Protein AF-A0A9P9J880-F1 (afdb_monomer_lite)

Organism: NCBI:txid1079267

Radius of gyration: 15.3 Å; chains: 1; bounding box: 38×41×34 Å

Structure (mmCIF, N/CA/C/O backbone):
data_AF-A0A9P9J880-F1
#
_entry.id   AF-A0A9P9J880-F1
#
loop_
_atom_site.group_PDB
_atom_site.id
_atom_site.type_symbol
_atom_site.label_atom_id
_atom_site.label_alt_id
_atom_site.label_comp_id
_atom_site.label_asym_id
_atom_site.label_entity_id
_atom_site.label_seq_id
_atom_site.pdbx_PDB_ins_code
_atom_site.Cartn_x
_atom_site.Cartn_y
_atom_site.Cartn_z
_atom_site.occupancy
_atom_site.B_iso_or_equiv
_atom_site.auth_seq_id
_atom_site.auth_comp_id
_atom_site.auth_asym_id
_atom_site.auth_atom_id
_atom_site.pdbx_PDB_model_num
ATOM 1 N N . MET A 1 1 ? 19.477 15.910 15.914 1.00 32.16 1 MET A N 1
ATOM 2 C CA . MET A 1 1 ? 18.399 14.915 16.137 1.00 32.16 1 MET A CA 1
ATOM 3 C C . MET A 1 1 ? 17.178 15.333 15.326 1.00 32.16 1 MET A C 1
ATOM 5 O O . MET A 1 1 ? 16.160 15.706 15.888 1.00 32.16 1 MET A O 1
ATOM 9 N N . SER A 1 2 ? 17.300 15.360 14.002 1.00 37.47 2 SER A N 1
ATOM 10 C CA . SER A 1 2 ? 16.322 16.032 13.142 1.00 37.47 2 SER A CA 1
ATOM 11 C C . SER A 1 2 ? 16.497 15.540 11.711 1.00 37.47 2 SER A C 1
ATOM 13 O O . SER A 1 2 ? 17.238 16.164 10.975 1.00 37.47 2 SER A O 1
ATOM 15 N N . ASP A 1 3 ? 15.896 14.399 11.366 1.00 34.28 3 ASP A N 1
ATOM 16 C CA . ASP A 1 3 ? 15.799 13.913 9.971 1.00 34.28 3 ASP A CA 1
ATOM 17 C C . ASP A 1 3 ? 14.672 12.873 9.793 1.00 34.28 3 ASP A C 1
ATOM 19 O O . ASP A 1 3 ? 14.713 12.023 8.913 1.00 34.28 3 ASP A O 1
ATOM 23 N N . HIS A 1 4 ? 13.679 12.844 10.689 1.00 42.16 4 HIS A N 1
ATOM 24 C CA . HIS A 1 4 ? 12.659 11.776 10.698 1.00 42.16 4 HIS A CA 1
ATOM 25 C C . HIS A 1 4 ? 11.261 12.293 10.323 1.00 42.16 4 HIS A C 1
ATOM 27 O O . HIS A 1 4 ? 10.333 11.504 10.181 1.00 42.16 4 HIS A O 1
ATOM 33 N N . GLN A 1 5 ? 11.110 13.608 10.124 1.00 42.56 5 GLN A N 1
ATOM 34 C CA . GLN A 1 5 ? 9.810 14.252 9.923 1.00 42.56 5 GLN A CA 1
ATOM 35 C C . GLN A 1 5 ? 9.236 14.064 8.506 1.00 42.56 5 GLN A C 1
ATOM 37 O O . GLN A 1 5 ? 8.049 14.279 8.340 1.00 42.56 5 GLN A O 1
ATOM 42 N N . GLY A 1 6 ? 10.038 13.657 7.509 1.00 49.25 6 GLY A N 1
ATOM 43 C CA . GLY A 1 6 ? 9.597 13.549 6.104 1.00 49.25 6 GLY A CA 1
ATOM 44 C C . GLY A 1 6 ? 9.404 12.126 5.557 1.00 49.25 6 GLY A C 1
ATOM 45 O O . GLY A 1 6 ? 9.072 11.958 4.389 1.00 49.25 6 GLY A O 1
ATOM 46 N N . CYS A 1 7 ? 9.658 11.074 6.347 1.00 52.19 7 CYS A N 1
ATOM 47 C CA . CYS A 1 7 ? 9.688 9.692 5.831 1.00 52.19 7 CYS A CA 1
ATOM 48 C C . CYS A 1 7 ? 8.319 8.979 5.806 1.00 52.19 7 CYS A C 1
ATOM 50 O O . CYS A 1 7 ? 8.238 7.864 5.292 1.00 52.19 7 CYS A O 1
ATOM 52 N N . ALA A 1 8 ? 7.260 9.586 6.355 1.00 59.50 8 ALA A N 1
ATOM 53 C CA . ALA A 1 8 ? 5.914 8.996 6.429 1.00 59.50 8 ALA A CA 1
ATOM 54 C C . ALA A 1 8 ? 4.794 9.980 6.038 1.00 59.50 8 ALA A C 1
ATOM 56 O O . ALA A 1 8 ? 3.628 9.762 6.369 1.00 59.50 8 ALA A O 1
ATOM 57 N N . ASP A 1 9 ? 5.149 11.038 5.309 1.00 72.38 9 ASP A N 1
ATOM 58 C CA . ASP A 1 9 ? 4.250 12.086 4.811 1.00 72.38 9 ASP A CA 1
ATOM 59 C C . ASP A 1 9 ? 3.024 11.512 4.078 1.00 72.38 9 ASP A C 1
ATOM 61 O O . ASP A 1 9 ? 1.903 11.994 4.236 1.00 72.38 9 ASP A O 1
ATOM 65 N N . TYR A 1 10 ? 3.209 10.407 3.357 1.00 76.44 10 TYR A N 1
ATOM 66 C CA . TYR A 1 10 ? 2.153 9.723 2.615 1.00 76.44 10 TYR A CA 1
ATOM 67 C C . TYR A 1 10 ? 1.155 8.985 3.515 1.00 76.44 10 TYR A C 1
ATOM 69 O O . TYR A 1 10 ? -0.011 8.868 3.151 1.00 76.44 10 TYR A O 1
ATOM 77 N N . VAL A 1 11 ? 1.557 8.526 4.706 1.00 84.62 11 VAL A N 1
ATOM 78 C CA . VAL A 1 11 ? 0.623 7.926 5.677 1.00 84.62 11 VAL A CA 1
ATOM 79 C C . VAL A 1 11 ? -0.307 9.001 6.230 1.00 84.62 11 VAL A C 1
ATOM 81 O O . VAL A 1 11 ? -1.515 8.793 6.337 1.00 84.62 11 VAL A O 1
ATOM 84 N N . GLU A 1 12 ? 0.240 10.179 6.531 1.00 83.38 12 GLU A N 1
ATOM 85 C CA . GLU A 1 12 ? -0.564 11.330 6.942 1.00 83.38 12 GLU A CA 1
ATOM 86 C C . GLU A 1 12 ? -1.439 11.842 5.795 1.00 83.38 12 GLU A C 1
ATOM 88 O O . GLU A 1 12 ? -2.577 12.246 6.029 1.00 83.38 12 GLU A O 1
ATOM 93 N N . TYR A 1 13 ? -0.970 11.756 4.549 1.00 83.38 13 TYR A N 1
ATOM 94 C CA . TYR A 1 13 ? -1.805 12.051 3.390 1.00 83.38 13 TYR A CA 1
ATOM 95 C C . TYR A 1 13 ? -3.014 11.122 3.291 1.00 83.38 13 TYR A C 1
ATOM 97 O O . TYR A 1 13 ? -4.127 11.602 3.081 1.00 83.38 13 TYR A O 1
ATOM 105 N N . VAL A 1 14 ? -2.826 9.812 3.487 1.00 87.31 14 VAL A N 1
ATOM 106 C CA . VAL A 1 14 ? -3.944 8.857 3.514 1.00 87.31 14 VAL A CA 1
ATOM 107 C C . VAL A 1 14 ? -4.914 9.191 4.648 1.00 87.31 14 VAL A C 1
ATOM 109 O O . VAL A 1 14 ? -6.119 9.207 4.424 1.00 87.31 14 VAL A O 1
ATOM 112 N N . GLU A 1 15 ? -4.421 9.534 5.839 1.00 88.62 15 GLU A N 1
ATOM 113 C CA . GLU A 1 15 ? -5.267 9.985 6.954 1.00 88.62 15 GLU A CA 1
ATOM 114 C C . GLU A 1 15 ? -6.116 11.214 6.571 1.00 88.62 15 GLU A C 1
ATOM 116 O O . GLU A 1 15 ? -7.323 11.251 6.826 1.00 88.62 15 GLU A O 1
ATOM 121 N N . GLN A 1 16 ? -5.521 12.213 5.910 1.00 86.38 16 GLN A N 1
ATOM 122 C CA . GLN A 1 16 ? -6.253 13.390 5.427 1.00 86.38 16 GLN A CA 1
ATOM 123 C C . GLN A 1 16 ? -7.242 13.046 4.308 1.00 86.38 16 GLN A C 1
ATOM 125 O O . GLN A 1 16 ? -8.346 13.588 4.274 1.00 86.38 16 GLN A O 1
ATOM 130 N N . MET A 1 17 ? -6.881 12.126 3.414 1.00 85.19 17 MET A N 1
ATOM 131 C CA . MET A 1 17 ? -7.744 11.638 2.339 1.00 85.19 17 MET A CA 1
ATOM 132 C C . MET A 1 17 ? -8.977 10.918 2.897 1.00 85.19 17 MET A C 1
ATOM 134 O O . MET A 1 17 ? -10.098 11.202 2.471 1.00 85.19 17 MET A O 1
ATOM 138 N N . ILE A 1 18 ? -8.793 10.049 3.897 1.00 88.38 18 ILE A N 1
ATOM 139 C CA . ILE A 1 18 ? -9.884 9.366 4.602 1.00 88.38 18 ILE A CA 1
ATOM 140 C C . ILE A 1 18 ? -10.802 10.393 5.267 1.00 88.38 18 ILE A C 1
ATOM 142 O O . ILE A 1 18 ? -12.022 10.341 5.086 1.00 88.38 18 ILE A O 1
ATOM 146 N N . LYS A 1 19 ? -10.232 11.353 6.003 1.00 87.81 19 LYS A N 1
ATOM 147 C CA . LYS A 1 19 ? -10.999 12.418 6.662 1.00 87.81 19 LYS A CA 1
ATOM 148 C C . LYS A 1 19 ? -11.783 13.251 5.663 1.00 87.81 19 LYS A C 1
ATOM 150 O O . LYS A 1 19 ? -12.958 13.511 5.885 1.00 87.81 19 LYS A O 1
ATOM 155 N N . HIS A 1 20 ? -11.171 13.639 4.551 1.00 85.19 20 HIS A N 1
ATOM 156 C CA . HIS A 1 20 ? -11.847 14.435 3.538 1.00 85.19 20 HIS A CA 1
ATOM 157 C C . HIS A 1 20 ? -13.014 13.664 2.907 1.00 85.19 20 HIS A C 1
ATOM 159 O O . HIS A 1 20 ? -14.145 14.147 2.934 1.00 85.19 20 HIS A O 1
ATOM 165 N N . ARG A 1 21 ? -12.769 12.439 2.413 1.00 84.69 21 ARG A N 1
ATOM 166 C CA . ARG A 1 21 ? -13.809 11.583 1.813 1.00 84.69 21 ARG A CA 1
ATOM 167 C C . ARG A 1 21 ? -14.969 11.354 2.781 1.00 84.69 21 ARG A C 1
ATOM 169 O O . ARG A 1 21 ? -16.129 11.435 2.392 1.00 84.69 21 ARG A O 1
ATOM 176 N N . SER A 1 22 ? -14.661 11.036 4.034 1.00 84.00 22 SER A N 1
ATOM 177 C CA . SER A 1 22 ? -15.670 10.700 5.042 1.00 84.00 22 SER A CA 1
ATOM 178 C C . SER A 1 22 ? -16.328 11.917 5.699 1.00 84.00 22 SER A C 1
ATOM 180 O O . SER A 1 22 ? -17.233 11.732 6.515 1.00 84.00 22 SER A O 1
ATOM 182 N N . GLN A 1 23 ? -15.903 13.142 5.361 1.00 84.38 23 GLN A N 1
ATOM 183 C CA . GLN A 1 23 ? -16.290 14.387 6.040 1.00 84.38 23 GLN A CA 1
ATOM 184 C C . GLN A 1 23 ? -15.964 14.367 7.546 1.00 84.38 23 GLN A C 1
ATOM 186 O O . GLN A 1 23 ? -16.733 14.836 8.380 1.00 84.38 23 GLN A O 1
ATOM 191 N N . GLY A 1 24 ? -14.820 13.780 7.898 1.00 85.56 24 GLY A N 1
ATOM 192 C CA . GLY A 1 24 ? -14.300 13.679 9.261 1.00 85.56 24 GLY A CA 1
ATOM 193 C C . GLY A 1 24 ? -14.873 12.523 10.081 1.00 85.56 24 GLY A C 1
ATOM 194 O O . GLY A 1 24 ? -14.551 12.419 11.261 1.00 85.56 24 GLY A O 1
ATOM 195 N N . ARG A 1 25 ? -15.710 11.661 9.486 1.00 86.56 25 ARG A N 1
ATOM 196 C CA . ARG A 1 25 ? -16.346 10.528 10.183 1.00 86.56 25 ARG A CA 1
ATOM 197 C C . ARG A 1 25 ? -15.453 9.293 10.296 1.00 86.56 25 ARG A C 1
ATOM 199 O O . ARG A 1 25 ? -15.678 8.473 11.177 1.00 86.56 25 ARG A O 1
ATOM 206 N N . GLU A 1 26 ? -14.485 9.141 9.399 1.00 90.38 26 GLU A N 1
ATOM 207 C CA . GLU A 1 26 ? -13.520 8.042 9.404 1.00 90.38 26 GLU A CA 1
ATOM 208 C C . GLU A 1 26 ? -12.092 8.568 9.617 1.00 90.38 26 GLU A C 1
ATOM 210 O O . GLU A 1 26 ? -11.758 9.699 9.250 1.00 90.38 26 GLU A O 1
ATOM 215 N N . SER A 1 27 ? -11.236 7.702 10.152 1.00 91.75 27 SER A N 1
ATOM 216 C CA . SER A 1 27 ? -9.783 7.865 10.266 1.00 91.75 27 SER A CA 1
ATOM 217 C C . SER A 1 27 ? -9.088 6.580 9.805 1.00 91.75 27 SER A C 1
ATOM 219 O O . SER A 1 27 ? -9.747 5.593 9.464 1.00 91.75 27 SER A O 1
ATOM 221 N N . LEU A 1 28 ? -7.758 6.578 9.763 1.00 90.06 28 LEU A N 1
ATOM 222 C CA . LEU A 1 28 ? -6.952 5.391 9.484 1.00 90.06 28 LEU A CA 1
ATOM 223 C C . LEU A 1 28 ? -7.100 4.318 10.577 1.00 90.06 28 LEU A C 1
ATOM 225 O O . LEU A 1 28 ? -6.889 3.143 10.297 1.00 90.06 28 LEU A O 1
ATOM 229 N N . GLU A 1 29 ? -7.516 4.695 11.789 1.00 92.56 29 GLU A N 1
ATOM 230 C CA . GLU A 1 29 ? -7.677 3.791 12.931 1.00 92.56 29 GLU A CA 1
ATOM 231 C C . GLU A 1 29 ? -8.512 2.545 12.585 1.00 92.56 29 GLU A C 1
ATOM 233 O O . GLU A 1 29 ? -9.559 2.616 11.938 1.00 92.56 29 GLU A O 1
ATOM 238 N N . GLY A 1 30 ? -8.016 1.372 12.988 1.00 89.38 30 GLY A N 1
ATOM 239 C CA . GLY A 1 30 ? -8.649 0.079 12.722 1.00 89.38 30 GLY A CA 1
ATOM 240 C C . GLY A 1 30 ? -8.552 -0.425 11.275 1.00 89.38 30 GLY A C 1
ATOM 241 O O . GLY A 1 30 ? -8.956 -1.559 11.012 1.00 89.38 30 GLY A O 1
ATOM 242 N N . LYS A 1 31 ? -8.004 0.354 10.331 1.00 93.00 31 LYS A N 1
ATOM 243 C CA . LYS A 1 31 ? -7.866 -0.068 8.926 1.00 93.00 31 LYS A CA 1
ATOM 244 C C . LYS A 1 31 ? -6.700 -1.038 8.719 1.00 93.00 31 LYS A C 1
ATOM 246 O O . LYS A 1 31 ? -5.686 -0.991 9.420 1.00 93.00 31 LYS A O 1
ATOM 251 N N . ARG A 1 32 ? -6.833 -1.916 7.720 1.00 92.19 32 ARG A N 1
ATOM 252 C CA . ARG A 1 32 ? -5.806 -2.881 7.299 1.00 92.19 32 ARG A CA 1
ATOM 253 C C . ARG A 1 32 ? -4.928 -2.280 6.206 1.00 92.19 32 ARG A C 1
ATOM 255 O O . ARG A 1 32 ? -5.410 -1.968 5.117 1.00 92.19 32 ARG A O 1
ATOM 262 N N . VAL A 1 33 ? -3.636 -2.150 6.486 1.00 92.19 33 VAL A N 1
ATOM 263 C CA . VAL A 1 33 ? -2.665 -1.459 5.633 1.00 92.19 33 VAL A CA 1
ATOM 264 C C . VAL A 1 33 ? -1.623 -2.438 5.099 1.00 92.19 33 VAL A C 1
ATOM 266 O O . VAL A 1 33 ? -0.829 -3.002 5.858 1.00 92.19 33 VAL A O 1
ATOM 269 N N . ALA A 1 34 ? -1.622 -2.648 3.785 1.00 90.75 34 ALA A N 1
ATOM 270 C CA . ALA A 1 34 ? -0.597 -3.411 3.088 1.00 90.75 34 ALA A CA 1
ATOM 271 C C . ALA A 1 34 ? 0.561 -2.487 2.699 1.00 90.75 34 ALA A C 1
ATOM 273 O O . ALA A 1 34 ? 0.361 -1.466 2.042 1.00 90.75 34 ALA A O 1
ATOM 274 N N . ILE A 1 35 ? 1.774 -2.861 3.095 1.00 90.31 35 ILE A N 1
ATOM 275 C CA . ILE A 1 35 ? 3.005 -2.127 2.803 1.00 90.31 35 ILE A CA 1
ATOM 276 C C . ILE A 1 35 ? 3.950 -3.068 2.050 1.00 90.31 35 ILE A C 1
ATOM 278 O O . ILE A 1 35 ? 4.056 -4.255 2.379 1.00 90.31 35 ILE A O 1
ATOM 282 N N . SER A 1 36 ? 4.631 -2.559 1.029 1.00 88.25 36 SER A N 1
ATOM 283 C CA . SER A 1 36 ? 5.787 -3.221 0.413 1.00 88.25 36 SER A CA 1
ATOM 284 C C . SER A 1 36 ? 7.080 -2.555 0.863 1.00 88.25 36 SER A C 1
ATOM 286 O O . SER A 1 36 ? 7.115 -1.390 1.252 1.00 88.25 36 SER A O 1
ATOM 288 N N . GLY A 1 37 ? 8.181 -3.288 0.771 1.00 83.81 37 GLY A N 1
ATOM 289 C CA . GLY A 1 37 ? 9.483 -2.774 1.155 1.00 83.81 37 GLY A CA 1
ATOM 290 C C . GLY A 1 37 ? 9.795 -2.998 2.635 1.00 83.81 37 GLY A C 1
ATOM 291 O O . GLY A 1 37 ? 8.934 -3.245 3.479 1.00 83.81 37 GLY A O 1
ATOM 292 N N . SER A 1 38 ? 11.093 -2.968 2.917 1.00 79.25 38 SER A N 1
ATOM 293 C CA . SER A 1 38 ? 11.678 -3.181 4.244 1.00 79.25 38 SER A CA 1
ATOM 294 C C . SER A 1 38 ? 12.754 -2.132 4.550 1.00 79.25 38 SER A C 1
ATOM 296 O O . SER A 1 38 ? 13.573 -2.313 5.449 1.00 79.25 38 SER A O 1
ATOM 298 N N . GLY A 1 39 ? 12.855 -1.103 3.703 1.00 74.81 39 GLY A N 1
ATOM 299 C CA . GLY A 1 39 ? 13.791 0.005 3.859 1.00 74.81 39 GLY A CA 1
ATOM 300 C C . GLY A 1 39 ? 13.224 1.092 4.766 1.00 74.81 39 GLY A C 1
ATOM 301 O O . GLY A 1 39 ? 12.102 0.984 5.254 1.00 74.81 39 GLY A O 1
ATOM 302 N N . ASN A 1 40 ? 13.982 2.176 4.943 1.00 76.88 40 ASN A N 1
ATOM 303 C CA . ASN A 1 40 ? 13.608 3.271 5.843 1.00 76.88 40 ASN A CA 1
ATOM 304 C C . ASN A 1 40 ? 12.183 3.783 5.592 1.00 76.88 40 ASN A C 1
ATOM 306 O O . ASN A 1 40 ? 11.432 3.936 6.547 1.00 76.88 40 ASN A O 1
ATOM 310 N N . VAL A 1 41 ? 11.786 3.972 4.331 1.00 81.44 41 VAL A N 1
ATOM 311 C CA . VAL A 1 41 ? 10.443 4.448 3.964 1.00 81.44 41 VAL A CA 1
ATOM 312 C C . VAL A 1 41 ? 9.356 3.504 4.493 1.00 81.44 41 VAL A C 1
ATOM 314 O O . VAL A 1 41 ? 8.493 3.932 5.256 1.00 81.44 41 VAL A O 1
ATOM 317 N N . ALA A 1 42 ? 9.441 2.213 4.166 1.00 83.25 42 ALA A N 1
ATOM 318 C CA . ALA A 1 42 ? 8.454 1.210 4.567 1.00 83.25 42 ALA A CA 1
ATOM 319 C C . ALA A 1 42 ? 8.392 1.008 6.089 1.00 83.25 42 ALA A C 1
ATOM 321 O O . ALA A 1 42 ? 7.305 0.929 6.661 1.00 83.25 42 ALA A O 1
ATOM 322 N N . THR A 1 43 ? 9.542 0.979 6.769 1.00 82.12 43 THR A N 1
ATOM 323 C CA . THR A 1 43 ? 9.587 0.815 8.228 1.00 82.12 43 THR A CA 1
ATOM 324 C C . THR A 1 43 ? 8.974 2.020 8.942 1.00 82.12 43 THR A C 1
ATOM 326 O O . THR A 1 43 ? 8.196 1.841 9.879 1.00 82.12 43 THR A O 1
ATOM 329 N N . HIS A 1 44 ? 9.268 3.248 8.500 1.00 84.25 44 HIS A N 1
ATOM 330 C CA . HIS A 1 44 ? 8.677 4.447 9.103 1.00 84.25 44 HIS A CA 1
ATOM 331 C C . HIS A 1 44 ? 7.166 4.511 8.865 1.00 84.25 44 HIS A C 1
ATOM 333 O O . HIS A 1 44 ? 6.432 4.841 9.798 1.00 84.25 44 HIS A O 1
ATOM 339 N N . ALA A 1 45 ? 6.683 4.122 7.678 1.00 85.75 45 ALA A N 1
ATOM 340 C CA . ALA A 1 45 ? 5.246 3.976 7.466 1.00 85.75 45 ALA A CA 1
ATOM 341 C C . ALA A 1 45 ? 4.628 2.936 8.389 1.00 85.75 45 ALA A C 1
ATOM 343 O O . ALA A 1 45 ? 3.624 3.233 9.023 1.00 85.75 45 ALA A O 1
ATOM 344 N N . ALA A 1 46 ? 5.229 1.754 8.519 1.00 87.81 46 ALA A N 1
ATOM 345 C CA . ALA A 1 46 ? 4.707 0.717 9.401 1.00 87.81 46 ALA A CA 1
ATOM 346 C C . ALA A 1 46 ? 4.614 1.201 10.859 1.00 87.81 46 ALA A C 1
ATOM 348 O O . ALA A 1 46 ? 3.587 1.008 11.505 1.00 87.81 46 ALA A O 1
ATOM 349 N N . ILE A 1 47 ? 5.640 1.900 11.362 1.00 86.50 47 ILE A N 1
ATOM 350 C CA . ILE A 1 47 ? 5.618 2.506 12.704 1.00 86.50 47 ILE A CA 1
ATOM 351 C C . ILE A 1 47 ? 4.479 3.524 12.821 1.00 86.50 47 ILE A C 1
ATOM 353 O O . ILE A 1 47 ? 3.724 3.481 13.791 1.00 86.50 47 ILE A O 1
ATOM 357 N N . LYS A 1 48 ? 4.328 4.418 11.838 1.00 87.06 48 LYS A N 1
ATOM 358 C CA . LYS A 1 48 ? 3.292 5.458 11.854 1.00 87.06 48 LYS A CA 1
ATOM 359 C C . LYS A 1 48 ? 1.880 4.874 11.773 1.00 87.06 48 LYS A C 1
ATOM 361 O O . LYS A 1 48 ? 1.007 5.302 12.518 1.00 87.06 48 LYS A O 1
ATOM 366 N N . VAL A 1 49 ? 1.665 3.876 10.920 1.00 90.12 49 VAL A N 1
ATOM 367 C CA . VAL A 1 49 ? 0.403 3.130 10.785 1.00 90.12 49 VAL A CA 1
ATOM 368 C C . VAL A 1 49 ? 0.014 2.493 12.121 1.00 90.12 49 VAL A C 1
ATOM 370 O O . VAL A 1 49 ? -1.118 2.653 12.571 1.00 90.12 49 VAL A O 1
ATOM 373 N N . ILE A 1 50 ? 0.966 1.849 12.804 1.00 88.25 50 ILE A N 1
ATOM 374 C CA . ILE A 1 50 ? 0.736 1.262 14.133 1.00 88.25 50 ILE A CA 1
ATOM 375 C C . ILE A 1 50 ? 0.414 2.349 15.170 1.00 88.25 50 ILE A C 1
ATOM 377 O O . ILE A 1 50 ? -0.504 2.182 15.968 1.00 88.25 50 ILE A O 1
ATOM 381 N N . GLN A 1 51 ? 1.129 3.480 15.156 1.00 86.94 51 GLN A N 1
ATOM 382 C CA . GLN A 1 51 ? 0.865 4.614 16.057 1.00 86.94 51 GLN A CA 1
ATOM 383 C C . GLN A 1 51 ? -0.528 5.227 15.862 1.00 86.94 51 GLN A C 1
ATOM 385 O O . GLN A 1 51 ? -1.106 5.725 16.822 1.00 86.94 51 GLN A O 1
ATOM 390 N N . LEU A 1 52 ? -1.062 5.182 14.639 1.00 88.00 52 LEU A N 1
ATOM 391 C CA . LEU A 1 52 ? -2.413 5.634 14.298 1.00 88.00 52 LEU A CA 1
ATOM 392 C C . LEU A 1 52 ? -3.491 4.561 14.566 1.00 88.00 52 LEU A C 1
ATOM 394 O O . LEU A 1 52 ? -4.619 4.699 14.103 1.00 88.00 52 LEU A O 1
ATOM 398 N N . GLY A 1 53 ? -3.162 3.477 15.279 1.00 87.94 53 GLY A N 1
ATOM 399 C CA . GLY A 1 53 ? -4.123 2.439 15.674 1.00 87.94 53 GLY A CA 1
ATOM 400 C C . GLY A 1 53 ? -4.567 1.525 14.529 1.00 87.94 53 GLY A C 1
ATOM 401 O O . GLY A 1 53 ? -5.628 0.910 14.593 1.00 87.94 53 GLY A O 1
ATOM 402 N N . SER A 1 54 ? -3.789 1.455 13.451 1.00 92.38 54 SER A N 1
ATOM 403 C CA . SER A 1 54 ? -4.093 0.656 12.259 1.00 92.38 54 SER A CA 1
ATOM 404 C C . SER A 1 54 ? -3.279 -0.639 12.227 1.00 92.38 54 SER A C 1
ATOM 406 O O . SER A 1 54 ? -2.247 -0.769 12.888 1.00 92.38 54 SER A O 1
ATOM 408 N N . MET A 1 55 ? -3.712 -1.608 11.422 1.00 89.00 55 MET A N 1
ATOM 409 C CA . MET A 1 55 ? -3.072 -2.920 11.320 1.00 89.00 55 MET A CA 1
ATOM 410 C C . MET A 1 55 ? -2.171 -3.001 10.090 1.00 89.00 55 MET A C 1
ATOM 412 O O . MET A 1 55 ? -2.659 -2.978 8.963 1.00 89.00 55 MET A O 1
ATOM 416 N N . VAL A 1 56 ? -0.862 -3.176 10.285 1.00 88.75 56 VAL A N 1
ATOM 417 C CA . VAL A 1 56 ? 0.057 -3.507 9.183 1.00 88.75 56 VAL A CA 1
ATOM 418 C C . VAL A 1 56 ? -0.111 -4.982 8.830 1.00 88.75 56 VAL A C 1
ATOM 420 O O . VAL A 1 56 ? 0.095 -5.844 9.683 1.00 88.75 56 VAL A O 1
ATOM 423 N N . ILE A 1 57 ? -0.470 -5.287 7.584 1.00 87.75 57 ILE A N 1
ATOM 424 C CA . ILE A 1 57 ? -0.768 -6.663 7.147 1.00 87.75 57 ILE A CA 1
ATOM 425 C C . ILE A 1 57 ? 0.269 -7.239 6.185 1.00 87.75 57 ILE A C 1
ATOM 427 O O . ILE A 1 57 ? 0.279 -8.448 5.962 1.00 87.75 57 ILE A O 1
ATOM 431 N N . SER A 1 58 ? 1.163 -6.413 5.639 1.00 87.62 58 SER A N 1
ATOM 432 C CA . SER A 1 58 ? 2.292 -6.895 4.845 1.00 87.62 58 SER A CA 1
ATOM 433 C C . SER A 1 58 ? 3.519 -5.999 4.955 1.00 87.62 58 SER A C 1
ATOM 435 O O . SER A 1 58 ? 3.390 -4.803 5.200 1.00 87.62 58 SER A O 1
ATOM 437 N N . LEU A 1 59 ? 4.690 -6.598 4.738 1.00 85.38 59 LEU A N 1
ATOM 438 C CA . LEU A 1 59 ? 5.979 -5.953 4.460 1.00 85.38 59 LEU A CA 1
ATOM 439 C C . LEU A 1 59 ? 6.751 -6.843 3.482 1.00 85.38 59 LEU A C 1
ATOM 441 O O . LEU A 1 59 ? 6.550 -8.054 3.489 1.00 85.38 59 LEU A O 1
ATOM 445 N N . SER A 1 60 ? 7.653 -6.305 2.665 1.00 81.25 60 SER A N 1
ATOM 446 C CA . SER A 1 60 ? 8.424 -7.136 1.723 1.00 81.25 60 SER A CA 1
ATOM 447 C C . SER A 1 60 ? 9.866 -6.681 1.554 1.00 81.25 60 SER A C 1
ATOM 449 O O . SER A 1 60 ? 10.182 -5.519 1.728 1.00 81.25 60 SER A O 1
ATOM 451 N N . ASP A 1 61 ? 10.772 -7.579 1.201 1.00 78.38 61 ASP A N 1
ATOM 452 C CA . ASP A 1 61 ? 12.115 -7.239 0.740 1.00 78.38 61 ASP A CA 1
ATOM 453 C C . ASP A 1 61 ? 12.342 -7.765 -0.684 1.00 78.38 61 ASP A C 1
ATOM 455 O O . ASP A 1 61 ? 11.420 -8.238 -1.350 1.00 78.38 61 ASP A O 1
ATOM 459 N N . SER A 1 62 ? 13.575 -7.668 -1.185 1.00 70.44 62 SER A N 1
ATOM 460 C CA . SER A 1 62 ? 13.904 -8.132 -2.538 1.00 70.44 62 SER A CA 1
ATOM 461 C C . SER A 1 62 ? 13.785 -9.647 -2.720 1.00 70.44 62 SER A C 1
ATOM 463 O O . SER A 1 62 ? 13.813 -10.123 -3.853 1.00 70.44 62 SER A O 1
ATOM 465 N N . LYS A 1 63 ? 13.687 -10.415 -1.631 1.00 68.38 63 LYS A N 1
ATOM 466 C CA . LYS A 1 63 ? 13.667 -11.878 -1.655 1.00 68.38 63 LYS A CA 1
ATOM 467 C C . LYS A 1 63 ? 12.321 -12.447 -1.244 1.00 68.38 63 LYS A C 1
ATOM 469 O O . LYS A 1 63 ? 12.013 -13.563 -1.648 1.00 68.38 63 LYS A O 1
ATOM 474 N N . SER A 1 64 ? 11.546 -11.742 -0.427 1.00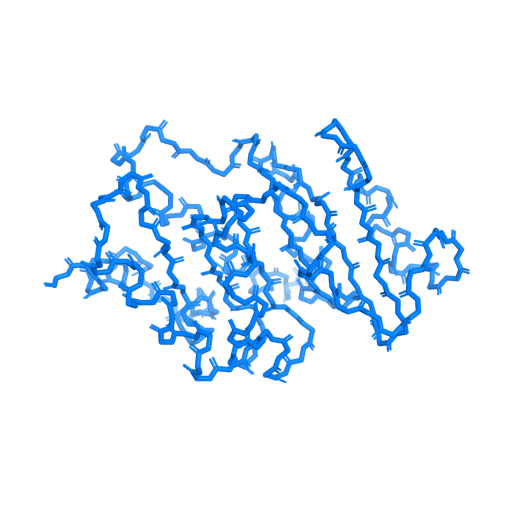 71.31 64 SER A N 1
ATOM 475 C CA . SER A 1 64 ? 10.411 -12.322 0.276 1.00 71.31 64 SER A CA 1
ATOM 476 C C . SER A 1 64 ? 9.405 -11.298 0.794 1.00 71.31 64 SER A C 1
ATOM 478 O O . SER A 1 64 ? 9.750 -10.155 1.066 1.00 71.31 64 SER A O 1
ATOM 480 N N . SER A 1 65 ? 8.164 -11.738 1.002 1.00 76.94 65 SER A N 1
ATOM 481 C CA . SER A 1 65 ? 7.123 -10.945 1.669 1.00 76.94 65 SER A CA 1
ATOM 482 C C . SER A 1 65 ? 6.696 -11.572 2.997 1.00 76.94 65 SER A C 1
ATOM 484 O O . SER A 1 65 ? 6.529 -12.789 3.092 1.00 76.94 65 SER A O 1
ATOM 486 N N . LEU A 1 66 ? 6.502 -10.731 4.013 1.00 76.75 66 LEU A N 1
ATOM 487 C CA . LEU A 1 66 ? 5.768 -11.017 5.241 1.00 76.75 66 LEU A CA 1
ATOM 488 C C . LEU A 1 66 ? 4.311 -10.633 5.037 1.00 76.75 66 LEU A C 1
ATOM 490 O O . LEU A 1 66 ? 4.028 -9.508 4.633 1.00 76.75 66 LEU A O 1
ATOM 494 N N . ILE A 1 67 ? 3.401 -11.553 5.337 1.00 78.06 67 ILE A N 1
ATOM 495 C CA . ILE A 1 67 ? 1.966 -11.348 5.144 1.00 78.06 67 ILE A CA 1
ATOM 496 C C . ILE A 1 67 ? 1.218 -11.904 6.350 1.00 78.06 67 ILE A C 1
ATOM 498 O O . ILE A 1 67 ? 1.484 -13.021 6.799 1.00 78.06 67 ILE A O 1
ATOM 502 N N . ALA A 1 68 ? 0.290 -11.113 6.878 1.00 78.81 68 ALA A N 1
ATOM 503 C CA . ALA A 1 68 ? -0.650 -11.539 7.898 1.00 78.81 68 ALA A CA 1
ATOM 504 C C . ALA A 1 68 ? -1.632 -12.555 7.300 1.00 78.81 68 ALA A C 1
ATOM 506 O O . ALA A 1 68 ? -2.368 -12.252 6.365 1.00 78.81 68 ALA A O 1
ATOM 507 N N . THR A 1 69 ? -1.628 -13.775 7.836 1.00 72.00 69 THR A N 1
ATOM 508 C CA . THR A 1 69 ? -2.388 -14.904 7.278 1.00 72.00 69 THR A CA 1
ATOM 509 C C . THR A 1 69 ? -3.805 -15.044 7.835 1.00 72.00 69 THR A C 1
ATOM 511 O O . THR A 1 69 ? -4.563 -15.855 7.314 1.00 72.00 69 THR A O 1
ATOM 514 N N . SER A 1 70 ? -4.163 -14.301 8.885 1.00 71.12 70 SER A N 1
ATOM 515 C CA . SER A 1 70 ? -5.527 -14.246 9.430 1.00 71.12 70 SER A CA 1
ATOM 516 C C . SER A 1 70 ? -6.040 -12.806 9.495 1.00 71.12 70 SER A C 1
ATOM 518 O O . SER A 1 70 ? -5.269 -11.849 9.360 1.00 71.12 70 SER A O 1
ATOM 520 N N . GLU A 1 71 ? -7.349 -12.639 9.677 1.00 67.88 71 GLU A N 1
ATOM 521 C CA . GLU A 1 71 ? -7.978 -11.315 9.747 1.00 67.88 71 GLU A CA 1
ATOM 522 C C . GLU A 1 71 ? -7.592 -10.545 11.014 1.00 67.88 71 GLU A C 1
ATOM 524 O O . GLU A 1 71 ? -7.483 -9.324 10.991 1.00 67.88 71 GLU A O 1
ATOM 529 N N . GLU A 1 72 ? -7.293 -11.248 12.097 1.00 71.00 72 GLU A N 1
ATOM 530 C CA . GLU A 1 72 ? -6.863 -10.670 13.370 1.00 71.00 72 GLU A CA 1
ATOM 531 C C . GLU A 1 72 ? -5.338 -10.502 13.435 1.00 71.00 72 GLU A C 1
ATOM 533 O O . GLU A 1 72 ? -4.811 -9.830 14.323 1.00 71.00 72 GLU A O 1
ATOM 538 N N . ALA A 1 73 ? -4.605 -11.118 12.502 1.00 72.19 73 ALA A N 1
ATOM 539 C CA . ALA A 1 73 ? -3.158 -11.025 12.458 1.00 72.19 73 ALA A CA 1
ATOM 540 C C . ALA A 1 73 ? -2.714 -9.661 11.917 1.00 72.19 73 ALA A C 1
ATOM 542 O O . ALA A 1 73 ? -3.194 -9.169 10.894 1.00 72.19 73 ALA A O 1
ATOM 543 N N . SER A 1 74 ? -1.720 -9.086 12.587 1.00 79.88 74 SER A N 1
ATOM 544 C CA . SER A 1 74 ? -1.014 -7.886 12.153 1.00 79.88 74 SER A CA 1
ATOM 545 C C . SER A 1 74 ? 0.470 -7.992 12.500 1.00 79.88 74 SER A C 1
ATOM 547 O O . SER A 1 74 ? 0.888 -8.774 13.359 1.00 79.88 74 SER A O 1
ATOM 549 N N . ILE A 1 75 ? 1.294 -7.226 11.792 1.00 78.88 75 ILE A N 1
ATOM 550 C CA . ILE A 1 75 ? 2.728 -7.126 12.040 1.00 78.88 75 ILE A CA 1
ATOM 551 C C . ILE A 1 75 ? 2.931 -6.098 13.157 1.00 78.88 75 ILE A C 1
ATOM 553 O O . ILE A 1 75 ? 2.816 -4.896 12.938 1.00 78.88 75 ILE A O 1
ATOM 557 N N . GLY A 1 76 ? 3.222 -6.581 14.367 1.00 77.50 76 GLY A N 1
ATOM 558 C CA . GLY A 1 76 ? 3.458 -5.725 15.533 1.00 77.50 76 GLY A CA 1
ATOM 559 C C . GLY A 1 76 ? 4.757 -4.915 15.451 1.00 77.50 76 GLY A C 1
ATOM 560 O O . GLY A 1 76 ? 5.669 -5.241 14.690 1.00 77.50 76 GLY A O 1
ATOM 561 N N . LEU A 1 77 ? 4.876 -3.883 16.292 1.00 77.25 77 LEU A N 1
ATOM 562 C CA . LEU A 1 77 ? 6.020 -2.960 16.301 1.00 77.25 77 LEU A CA 1
ATOM 563 C C . LEU A 1 77 ? 7.365 -3.676 16.495 1.00 77.25 77 LEU A C 1
ATOM 565 O O . LEU A 1 77 ? 8.347 -3.339 15.836 1.00 77.25 77 LEU A O 1
ATOM 569 N N . ASP A 1 78 ? 7.400 -4.700 17.347 1.00 71.81 78 ASP A N 1
ATOM 570 C CA . ASP A 1 78 ? 8.605 -5.503 17.565 1.00 71.81 78 ASP A CA 1
ATOM 571 C C . ASP A 1 78 ? 8.975 -6.315 16.326 1.00 71.81 78 ASP A C 1
ATOM 573 O O . ASP A 1 78 ? 10.150 -6.454 16.013 1.00 71.81 78 ASP A O 1
ATOM 577 N N . ALA A 1 79 ? 7.990 -6.793 15.561 1.00 69.00 79 ALA A N 1
ATOM 578 C CA . ALA A 1 79 ? 8.238 -7.448 14.284 1.00 69.00 79 ALA A CA 1
ATOM 579 C C . ALA A 1 79 ? 8.746 -6.457 13.228 1.00 69.00 79 ALA A C 1
ATOM 581 O O . ALA A 1 79 ? 9.646 -6.812 12.479 1.00 69.00 79 ALA A O 1
ATOM 582 N N . VAL A 1 80 ? 8.237 -5.221 13.194 1.00 72.38 80 VAL A N 1
ATOM 583 C CA . VAL A 1 80 ? 8.736 -4.154 12.305 1.00 72.38 80 VAL A CA 1
ATOM 584 C C . VAL A 1 80 ? 10.184 -3.784 12.645 1.00 72.38 80 VAL A C 1
ATOM 586 O O . VAL A 1 80 ? 11.029 -3.695 11.756 1.00 72.38 80 VAL A O 1
ATOM 589 N N . ARG A 1 81 ? 10.505 -3.634 13.936 1.00 69.06 81 ARG A N 1
ATOM 590 C CA . ARG A 1 81 ? 11.881 -3.401 14.410 1.00 69.06 81 ARG A CA 1
ATOM 591 C C . ARG A 1 81 ? 12.787 -4.590 14.102 1.00 69.06 81 ARG A C 1
ATOM 593 O O . ARG A 1 81 ? 13.884 -4.407 13.592 1.00 69.06 81 ARG A O 1
ATOM 600 N N . GLN A 1 82 ? 12.292 -5.809 14.296 1.00 62.78 82 GLN A N 1
ATOM 601 C CA . GLN A 1 82 ? 13.001 -7.023 13.908 1.00 62.78 82 GLN A CA 1
ATOM 602 C C . GLN A 1 82 ? 13.140 -7.175 12.394 1.00 62.78 82 GLN A C 1
ATOM 604 O O . GLN A 1 82 ? 14.088 -7.806 11.973 1.00 62.78 82 GLN A O 1
ATOM 609 N N . VAL A 1 83 ? 12.276 -6.616 11.544 1.00 63.34 83 VAL A N 1
ATOM 610 C CA . VAL A 1 83 ? 12.513 -6.581 10.086 1.00 63.34 83 VAL A CA 1
ATOM 611 C C . VAL A 1 83 ? 13.723 -5.700 9.754 1.00 63.34 83 VAL A C 1
ATOM 613 O O . VAL A 1 83 ? 14.449 -6.009 8.807 1.00 63.34 83 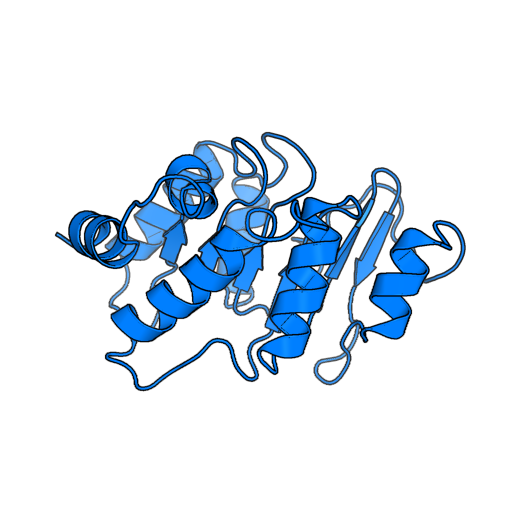VAL A O 1
ATOM 616 N N . MET A 1 84 ? 14.004 -4.667 10.562 1.00 59.28 84 MET A N 1
ATOM 617 C CA . MET A 1 84 ? 15.258 -3.912 10.451 1.00 59.28 84 MET A CA 1
ATOM 618 C C . MET A 1 84 ? 16.488 -4.743 10.853 1.00 59.28 84 MET A C 1
ATOM 620 O O . MET A 1 84 ? 17.555 -4.550 10.275 1.00 59.28 84 MET A O 1
ATOM 624 N N . GLU A 1 85 ? 16.349 -5.682 11.797 1.00 51.19 85 GLU A N 1
ATOM 625 C CA . GLU A 1 85 ? 17.469 -6.455 12.372 1.00 51.19 85 GLU A CA 1
ATOM 626 C C . GLU A 1 85 ? 17.635 -7.886 11.808 1.00 51.19 85 GLU A C 1
ATOM 628 O O . GLU A 1 85 ? 18.736 -8.429 11.772 1.00 51.19 85 GLU A O 1
ATOM 633 N N . ILE A 1 86 ? 16.556 -8.521 11.350 1.00 49.53 86 ILE A N 1
ATOM 634 C CA . ILE A 1 86 ? 16.406 -9.965 11.114 1.00 49.53 86 ILE A CA 1
ATOM 635 C C . ILE A 1 86 ? 15.769 -10.186 9.734 1.00 49.53 86 ILE A C 1
ATOM 637 O O . ILE A 1 86 ? 14.617 -10.595 9.598 1.00 49.53 86 ILE A O 1
ATOM 641 N N . LYS A 1 87 ? 16.546 -10.010 8.665 1.00 53.34 87 LYS A N 1
ATOM 642 C CA . LYS A 1 87 ? 16.158 -10.397 7.291 1.00 53.34 87 LYS A CA 1
ATOM 643 C C . LYS A 1 87 ? 16.058 -11.925 7.052 1.00 53.34 87 LYS A C 1
ATOM 645 O O . LYS A 1 87 ? 16.118 -12.367 5.910 1.00 53.34 87 LYS A O 1
ATOM 650 N N . ALA A 1 88 ? 15.952 -12.771 8.088 1.00 42.47 88 ALA A N 1
ATOM 651 C CA . ALA A 1 88 ? 16.306 -14.194 7.952 1.00 42.47 88 ALA A CA 1
ATOM 652 C C . ALA A 1 88 ? 15.263 -15.267 8.324 1.00 42.47 88 ALA A C 1
ATOM 654 O O . ALA A 1 88 ? 15.460 -16.398 7.891 1.00 42.47 88 ALA A O 1
ATOM 655 N N . LYS A 1 89 ? 14.201 -15.033 9.116 1.00 40.22 89 LYS A N 1
ATOM 656 C CA . LYS A 1 89 ? 13.391 -16.176 9.618 1.00 40.22 89 LYS A CA 1
ATOM 657 C C . LYS A 1 89 ? 11.927 -15.863 9.937 1.00 40.22 89 LYS A C 1
ATOM 659 O O . LYS A 1 89 ? 11.589 -15.753 11.108 1.00 40.22 89 LYS A O 1
ATOM 664 N N . ARG A 1 90 ? 11.047 -15.806 8.932 1.00 47.22 90 ARG A N 1
ATOM 665 C CA . ARG A 1 90 ? 9.585 -16.050 9.058 1.00 47.22 90 ARG A CA 1
ATOM 666 C C . ARG A 1 90 ? 9.073 -16.667 7.754 1.00 47.22 90 ARG A C 1
ATOM 668 O O . ARG A 1 90 ? 9.887 -16.904 6.872 1.00 47.22 90 ARG A O 1
ATOM 675 N N . ARG A 1 91 ? 7.778 -16.992 7.640 1.00 48.72 91 ARG A N 1
ATOM 676 C CA . ARG A 1 91 ? 7.176 -17.604 6.437 1.00 48.72 91 ARG A CA 1
ATOM 677 C C . ARG A 1 91 ? 7.311 -16.654 5.242 1.00 48.72 91 ARG A C 1
ATOM 679 O O . ARG A 1 91 ? 6.438 -15.843 4.968 1.00 48.72 91 ARG A O 1
ATOM 686 N N . GLN A 1 92 ? 8.465 -16.738 4.602 1.00 52.88 92 GLN A N 1
ATOM 687 C CA . GLN A 1 92 ? 8.860 -15.998 3.424 1.00 52.88 92 GLN A CA 1
ATOM 688 C C . GLN A 1 92 ? 8.206 -16.678 2.234 1.00 52.88 92 GLN A C 1
ATOM 690 O O . GLN A 1 92 ? 8.390 -17.877 2.034 1.00 52.88 92 GLN A O 1
ATOM 695 N N . MET A 1 93 ? 7.446 -15.924 1.450 1.00 52.97 93 MET A N 1
ATOM 696 C CA . MET A 1 93 ? 7.108 -16.355 0.099 1.00 52.97 93 MET A CA 1
ATOM 697 C C . MET A 1 93 ? 8.207 -15.839 -0.833 1.00 52.97 93 MET A C 1
ATOM 699 O O . MET A 1 93 ? 8.329 -14.619 -0.977 1.00 52.97 93 MET A O 1
ATOM 703 N N . PRO A 1 94 ? 9.071 -16.716 -1.377 1.00 54.09 94 PRO A N 1
ATOM 704 C CA . PRO A 1 94 ? 10.223 -16.286 -2.157 1.00 54.09 94 PRO A CA 1
ATOM 705 C C . PRO A 1 94 ? 9.794 -15.626 -3.469 1.00 54.09 94 PRO A C 1
ATOM 707 O O . PRO A 1 94 ? 8.995 -16.189 -4.211 1.00 54.09 94 PRO A O 1
ATOM 710 N N . GLY A 1 95 ? 10.344 -14.451 -3.771 1.00 56.50 95 GLY A N 1
ATOM 711 C CA . GLY A 1 95 ? 10.183 -13.776 -5.064 1.00 56.50 95 GLY A CA 1
ATOM 712 C C . GLY A 1 95 ? 8.791 -13.206 -5.358 1.00 56.50 95 GLY A C 1
ATOM 713 O O . GLY A 1 95 ? 8.562 -12.727 -6.465 1.00 56.50 95 GLY A O 1
ATOM 714 N N . THR A 1 96 ? 7.861 -13.230 -4.400 1.00 64.31 96 THR A N 1
ATOM 715 C CA . THR A 1 96 ? 6.485 -12.755 -4.605 1.00 64.31 96 THR A CA 1
ATOM 716 C C . THR A 1 96 ? 6.239 -11.421 -3.913 1.00 64.31 96 THR A C 1
ATOM 718 O O . THR A 1 96 ? 6.507 -11.273 -2.716 1.00 64.31 96 THR A O 1
ATOM 721 N N . ARG A 1 97 ? 5.670 -10.468 -4.655 1.00 75.56 97 ARG A N 1
ATOM 722 C CA . ARG A 1 97 ? 5.142 -9.199 -4.134 1.00 75.56 97 ARG A CA 1
ATOM 723 C C . ARG A 1 97 ? 3.910 -9.458 -3.253 1.00 75.56 97 ARG A C 1
ATOM 725 O O . ARG A 1 97 ? 3.190 -10.421 -3.511 1.00 75.56 97 ARG A O 1
ATOM 732 N N . PRO A 1 98 ? 3.625 -8.624 -2.236 1.00 77.88 98 PRO A N 1
ATOM 733 C CA . PRO A 1 98 ? 2.554 -8.911 -1.278 1.00 77.88 98 PRO A CA 1
ATOM 734 C C . PRO A 1 98 ? 1.138 -8.759 -1.864 1.00 77.88 98 PRO A C 1
ATOM 736 O O . PRO A 1 98 ? 0.187 -9.305 -1.313 1.00 77.88 98 PRO A O 1
ATOM 739 N N . TRP A 1 99 ? 0.992 -8.051 -2.987 1.00 86.50 99 TRP A N 1
ATOM 740 C CA . TRP A 1 99 ? -0.287 -7.561 -3.509 1.00 86.50 99 TRP A CA 1
ATOM 741 C C . TRP A 1 99 ? -1.315 -8.651 -3.820 1.00 86.50 99 TRP A C 1
ATOM 743 O O . TRP A 1 99 ? -2.470 -8.526 -3.434 1.00 86.50 99 TRP A O 1
ATOM 753 N N . LYS A 1 100 ? -0.898 -9.750 -4.463 1.00 84.06 100 LYS A N 1
ATOM 754 C CA . LYS A 1 100 ? -1.807 -10.848 -4.852 1.00 84.06 100 LYS A CA 1
ATOM 755 C C . LYS A 1 100 ? -2.168 -11.788 -3.694 1.00 84.06 100 LYS A C 1
ATOM 757 O O . LYS A 1 100 ? -2.850 -12.785 -3.896 1.00 84.06 100 LYS A O 1
ATOM 762 N N . HIS A 1 101 ? -1.669 -11.511 -2.493 1.00 79.69 101 HIS A N 1
ATOM 763 C CA . HIS A 1 101 ? -1.748 -12.418 -1.349 1.00 79.69 101 HIS A CA 1
ATOM 764 C C . HIS A 1 101 ? -2.399 -11.779 -0.120 1.00 79.69 101 HIS A C 1
ATOM 766 O O . HIS A 1 101 ? -2.484 -12.409 0.934 1.00 79.69 101 HIS A O 1
ATOM 772 N N . VAL A 1 102 ? -2.854 -10.531 -0.245 1.00 78.12 102 VAL A N 1
ATOM 773 C CA . VAL A 1 102 ? -3.665 -9.859 0.766 1.00 78.12 102 VAL A CA 1
ATOM 774 C C . VAL A 1 102 ? -5.139 -10.020 0.395 1.00 78.12 102 VAL A C 1
ATOM 776 O O . VAL A 1 102 ? -5.599 -9.487 -0.603 1.00 78.12 102 VAL A O 1
ATOM 779 N N . ASN A 1 103 ? -5.888 -10.778 1.197 1.00 71.06 103 ASN A N 1
ATOM 780 C CA . ASN A 1 103 ? -7.290 -11.102 0.886 1.00 71.06 103 ASN A CA 1
ATOM 781 C C . ASN A 1 103 ? -8.279 -9.995 1.291 1.00 71.06 103 ASN A C 1
ATOM 783 O O . ASN A 1 103 ? -9.392 -9.948 0.782 1.00 71.06 103 ASN A O 1
ATOM 787 N N . ARG A 1 104 ? -7.883 -9.123 2.229 1.00 85.31 104 ARG A N 1
ATOM 788 C CA . ARG A 1 104 ? -8.672 -7.975 2.690 1.00 85.31 104 ARG A CA 1
ATOM 789 C C . ARG A 1 104 ? -7.746 -6.831 3.073 1.00 85.31 104 ARG A C 1
ATOM 791 O O . ARG A 1 104 ? -6.959 -6.974 4.017 1.00 85.31 104 ARG A O 1
ATOM 798 N N . VAL A 1 105 ? -7.847 -5.717 2.359 1.00 89.44 105 VAL A N 1
ATOM 799 C CA . VAL A 1 105 ? -6.973 -4.551 2.519 1.00 89.44 105 VAL A CA 1
ATOM 800 C C . VAL A 1 105 ? -7.775 -3.270 2.337 1.00 89.44 105 VAL A C 1
ATOM 802 O O . VAL A 1 105 ? -8.541 -3.162 1.396 1.00 89.44 105 VAL A O 1
ATOM 805 N N . ASP A 1 106 ? -7.595 -2.290 3.219 1.00 91.50 106 ASP A N 1
ATOM 806 C CA . ASP A 1 106 ? -8.230 -0.976 3.077 1.00 91.50 106 ASP A CA 1
ATOM 807 C C . ASP A 1 106 ? -7.273 0.025 2.415 1.00 91.50 106 ASP A C 1
ATOM 809 O O . ASP A 1 106 ? -7.693 0.865 1.617 1.00 91.50 106 ASP A O 1
ATOM 813 N N . VAL A 1 107 ? -5.979 -0.072 2.748 1.00 92.12 107 VAL A N 1
ATOM 814 C CA . VAL A 1 107 ? -4.934 0.873 2.335 1.00 92.12 107 VAL A CA 1
ATOM 815 C C . VAL A 1 107 ? -3.725 0.141 1.759 1.00 92.12 107 VAL A C 1
ATOM 817 O O . VAL A 1 107 ? -3.246 -0.820 2.358 1.00 92.12 107 VAL A O 1
ATOM 820 N N . VAL A 1 108 ? -3.194 0.619 0.633 1.00 93.00 108 VAL A N 1
ATOM 821 C CA . VAL A 1 108 ? -2.004 0.064 -0.031 1.00 93.00 108 VAL A CA 1
ATOM 822 C C . VAL A 1 108 ? -0.918 1.128 -0.172 1.00 93.00 108 VAL A C 1
ATOM 824 O O . VAL A 1 108 ? -1.154 2.196 -0.735 1.00 93.00 108 VAL A O 1
ATOM 827 N N . LEU A 1 109 ? 0.284 0.820 0.318 1.00 90.31 109 LEU A N 1
ATOM 828 C CA . LEU A 1 109 ? 1.436 1.722 0.333 1.00 90.31 109 LEU A CA 1
ATOM 829 C C . LEU A 1 109 ? 2.627 1.081 -0.409 1.00 90.31 109 LEU A C 1
ATOM 831 O O . LEU A 1 109 ? 3.389 0.326 0.208 1.00 90.31 109 LEU A O 1
ATOM 835 N N . PRO A 1 110 ? 2.790 1.327 -1.726 1.00 89.56 110 PRO A N 1
ATOM 836 C CA . PRO A 1 110 ? 3.967 0.888 -2.461 1.00 89.56 110 PRO A CA 1
ATOM 837 C C . PRO A 1 110 ? 5.183 1.746 -2.085 1.00 89.56 110 PRO A C 1
ATOM 839 O O . PRO A 1 110 ? 5.219 2.952 -2.353 1.00 89.56 110 PRO A O 1
ATOM 842 N N . CYS A 1 111 ? 6.162 1.128 -1.422 1.00 84.44 111 CYS A N 1
ATOM 843 C CA . CYS A 1 111 ? 7.315 1.804 -0.829 1.00 84.44 111 CYS A CA 1
ATOM 844 C C . CYS A 1 111 ? 8.671 1.151 -1.153 1.00 84.44 111 CYS A C 1
ATOM 846 O O . CYS A 1 111 ? 9.678 1.583 -0.582 1.00 84.44 111 CYS A O 1
ATOM 848 N N . ALA A 1 112 ? 8.748 0.125 -2.013 1.00 81.75 112 ALA A N 1
ATOM 849 C CA . ALA A 1 112 ? 10.015 -0.581 -2.253 1.00 81.75 112 ALA A CA 1
ATOM 850 C C . ALA A 1 112 ? 10.779 -0.056 -3.480 1.00 81.75 112 ALA A C 1
ATOM 852 O O . ALA A 1 112 ? 11.926 0.374 -3.348 1.00 81.75 112 ALA A O 1
ATOM 853 N N . THR A 1 113 ? 10.177 -0.097 -4.669 1.00 80.94 113 THR A N 1
ATOM 854 C CA . THR A 1 113 ? 10.828 0.238 -5.947 1.00 80.94 113 THR A CA 1
ATOM 855 C C . THR A 1 113 ? 9.868 0.891 -6.944 1.00 80.94 113 THR A C 1
ATOM 857 O O . THR A 1 113 ? 8.655 0.890 -6.760 1.00 80.94 113 THR A O 1
ATOM 860 N N . GLN A 1 114 ? 10.419 1.474 -8.010 1.00 85.19 114 GLN A N 1
ATOM 861 C CA . GLN A 1 114 ? 9.634 2.020 -9.116 1.00 85.19 114 GLN A CA 1
ATOM 862 C C . GLN A 1 114 ? 8.898 0.902 -9.884 1.00 85.19 114 GLN A C 1
ATOM 864 O O . GLN A 1 114 ? 9.486 -0.146 -10.152 1.00 85.19 114 GLN A O 1
ATOM 869 N N . ASN A 1 115 ? 7.650 1.152 -10.300 1.00 87.00 115 ASN A N 1
ATOM 870 C CA . ASN A 1 115 ? 6.793 0.248 -11.080 1.00 87.00 115 ASN A CA 1
ATOM 871 C C . ASN A 1 115 ? 6.591 -1.137 -10.429 1.00 87.00 115 ASN A C 1
ATOM 873 O O . ASN A 1 115 ? 6.540 -2.172 -11.101 1.00 87.00 115 ASN A O 1
ATOM 877 N N . GLU A 1 116 ? 6.486 -1.174 -9.104 1.00 84.56 116 GLU A N 1
ATOM 878 C CA . GLU A 1 116 ? 6.322 -2.410 -8.339 1.00 84.56 116 GLU A CA 1
ATOM 879 C C . GLU A 1 116 ? 4.875 -2.879 -8.181 1.00 84.56 116 GLU A C 1
ATOM 881 O O . GLU A 1 116 ? 4.652 -4.018 -7.774 1.00 84.56 116 GLU A O 1
ATOM 886 N N . LEU A 1 117 ? 3.902 -2.020 -8.479 1.00 90.00 117 LEU A N 1
ATOM 887 C CA . LEU A 1 117 ? 2.483 -2.356 -8.491 1.00 90.00 117 LEU A CA 1
ATOM 888 C C . LEU A 1 117 ? 1.973 -2.257 -9.934 1.00 90.00 117 LEU A C 1
ATOM 890 O O . LEU A 1 117 ? 1.856 -1.174 -10.518 1.00 90.00 117 LEU A O 1
ATOM 894 N N . SER A 1 118 ? 1.735 -3.423 -10.530 1.00 92.44 118 SER A N 1
ATOM 895 C CA . SER A 1 118 ? 1.230 -3.588 -11.900 1.00 92.44 118 SER A CA 1
ATOM 896 C C . SER A 1 118 ? -0.294 -3.440 -11.987 1.00 92.44 118 SER A C 1
ATOM 898 O O . SER A 1 118 ? -0.993 -3.557 -10.983 1.00 92.44 118 SER A O 1
ATOM 900 N N . GLY A 1 119 ? -0.835 -3.229 -13.191 1.00 90.50 119 GLY A N 1
ATOM 901 C CA . GLY A 1 119 ? -2.288 -3.138 -13.391 1.00 90.50 119 GLY A CA 1
ATOM 902 C C . GLY A 1 119 ? -3.058 -4.399 -12.971 1.00 90.50 119 GLY A C 1
ATOM 903 O O . GLY A 1 119 ? -4.126 -4.299 -12.375 1.00 90.50 119 GLY A O 1
ATOM 904 N N . GLU A 1 120 ? -2.490 -5.589 -13.189 1.00 91.19 120 GLU A N 1
ATOM 905 C CA . GLU A 1 120 ? -3.081 -6.846 -12.703 1.00 91.19 120 GLU A CA 1
ATOM 906 C C . GLU A 1 120 ? -3.179 -6.880 -11.175 1.00 91.19 120 GLU A C 1
ATOM 908 O O . GLU A 1 120 ? -4.175 -7.323 -10.611 1.00 91.19 120 GLU A O 1
ATOM 913 N N . GLU A 1 121 ? -2.131 -6.417 -10.491 1.00 91.06 121 GLU A N 1
ATOM 914 C CA . GLU A 1 121 ? -2.091 -6.357 -9.031 1.00 91.06 121 GLU A CA 1
ATOM 915 C C . GLU A 1 121 ? -3.060 -5.296 -8.502 1.00 91.06 121 GLU A C 1
ATOM 917 O O . GLU A 1 121 ? -3.713 -5.529 -7.490 1.00 91.06 121 GLU A O 1
ATOM 922 N N . ALA A 1 122 ? -3.220 -4.175 -9.212 1.00 91.94 122 ALA A N 1
ATOM 923 C CA . ALA A 1 122 ? -4.214 -3.154 -8.893 1.00 91.94 122 ALA A CA 1
ATOM 924 C C . ALA A 1 122 ? -5.643 -3.716 -8.922 1.00 91.94 122 ALA A C 1
ATOM 926 O O . ALA A 1 122 ? -6.406 -3.472 -7.990 1.00 91.94 122 ALA A O 1
ATOM 927 N N . GLN A 1 123 ? -5.983 -4.511 -9.941 1.00 91.44 123 GLN A N 1
ATOM 928 C CA . GLN A 1 123 ? -7.298 -5.148 -10.049 1.00 91.44 123 GLN A CA 1
ATOM 929 C C . GLN A 1 123 ? -7.570 -6.089 -8.866 1.00 91.44 123 GLN A C 1
ATOM 931 O O . GLN A 1 123 ? -8.617 -5.994 -8.228 1.00 91.44 123 GLN A O 1
ATOM 936 N N . VAL A 1 124 ? -6.594 -6.933 -8.513 1.00 91.75 124 VAL A N 1
ATOM 937 C CA . VAL A 1 124 ? -6.707 -7.839 -7.357 1.00 91.75 124 VAL A CA 1
ATOM 938 C C . VAL A 1 124 ? -6.894 -7.060 -6.052 1.00 91.75 124 VAL A C 1
ATOM 940 O O . VAL A 1 124 ? -7.683 -7.457 -5.200 1.00 91.75 124 VAL A O 1
ATOM 943 N N . LEU A 1 125 ? -6.203 -5.930 -5.888 1.00 91.25 125 LEU A N 1
ATOM 944 C CA . LEU A 1 125 ? -6.322 -5.095 -4.691 1.00 91.25 125 LEU A CA 1
ATOM 945 C C . LEU A 1 125 ? -7.690 -4.411 -4.586 1.00 91.25 125 LEU A C 1
ATOM 947 O O . LEU A 1 125 ? -8.232 -4.320 -3.485 1.00 91.25 125 LEU A O 1
ATOM 951 N N . ILE A 1 126 ? -8.258 -3.957 -5.706 1.00 90.81 126 ILE A N 1
ATOM 952 C CA . ILE A 1 126 ? -9.624 -3.416 -5.760 1.00 90.81 126 ILE A CA 1
ATOM 953 C C . ILE A 1 126 ? -10.625 -4.487 -5.305 1.00 90.81 126 ILE A C 1
ATOM 955 O O . ILE A 1 126 ? -11.457 -4.228 -4.437 1.00 90.81 126 ILE A O 1
ATOM 959 N N . GLU A 1 127 ? -10.501 -5.708 -5.828 1.00 90.56 127 GLU A N 1
ATOM 960 C CA . GLU A 1 127 ? -11.357 -6.845 -5.459 1.00 90.56 127 GLU A CA 1
ATOM 961 C C . GLU A 1 127 ? -11.177 -7.265 -3.991 1.00 90.56 127 GLU A C 1
ATOM 963 O O . GLU A 1 127 ? -12.145 -7.640 -3.330 1.00 90.56 127 GLU A O 1
ATOM 968 N N . ALA A 1 128 ? -9.967 -7.116 -3.442 1.00 88.94 128 ALA A N 1
ATOM 969 C CA . ALA A 1 128 ? -9.661 -7.321 -2.024 1.00 88.94 128 ALA A CA 1
ATOM 970 C C . ALA A 1 128 ? -10.148 -6.174 -1.104 1.00 88.94 128 ALA A C 1
ATOM 972 O O . ALA A 1 128 ? -9.875 -6.186 0.102 1.00 88.94 128 ALA A O 1
ATOM 973 N N . GLY A 1 129 ? -10.870 -5.188 -1.649 1.00 90.31 129 GLY A N 1
ATOM 974 C CA . GLY A 1 129 ? -11.520 -4.113 -0.898 1.00 90.31 129 GLY A CA 1
ATOM 975 C C . GLY A 1 129 ? -10.674 -2.858 -0.688 1.00 90.31 129 GLY A C 1
ATOM 976 O O . GLY A 1 129 ? -11.042 -2.032 0.150 1.00 90.31 129 GLY A O 1
ATOM 977 N N . CYS A 1 130 ? -9.570 -2.695 -1.429 1.00 92.81 130 CYS A N 1
ATOM 978 C CA . CYS A 1 130 ? -8.717 -1.514 -1.329 1.00 92.81 130 CYS A CA 1
ATOM 979 C C . CYS A 1 130 ? -9.521 -0.242 -1.606 1.00 92.81 130 CYS A C 1
ATOM 981 O O . CYS A 1 130 ? -10.206 -0.138 -2.619 1.00 92.81 130 CYS A O 1
ATOM 983 N N . LYS A 1 131 ? -9.406 0.747 -0.716 1.00 91.06 131 LYS A N 1
ATOM 984 C CA . LYS A 1 131 ? -10.063 2.055 -0.853 1.00 91.06 131 LYS A CA 1
ATOM 985 C C . LYS A 1 131 ? -9.082 3.198 -1.004 1.00 91.06 131 LYS A C 1
ATOM 987 O O . LYS A 1 131 ? -9.448 4.224 -1.567 1.00 91.06 131 LYS A O 1
ATOM 992 N N . TYR A 1 132 ? -7.859 3.043 -0.510 1.00 92.31 132 TYR A N 1
ATOM 993 C CA . TYR A 1 132 ? -6.863 4.105 -0.516 1.00 92.31 132 TYR A CA 1
ATOM 994 C C . TYR A 1 132 ? -5.505 3.561 -0.941 1.00 92.31 132 TYR A C 1
ATOM 996 O O . TYR A 1 132 ? -5.042 2.539 -0.440 1.00 92.31 132 TYR A O 1
ATOM 1004 N N . VAL A 1 133 ? -4.841 4.270 -1.841 1.00 91.50 133 VAL A N 1
ATOM 1005 C CA . VAL A 1 133 ? -3.514 3.926 -2.342 1.00 91.50 133 VAL A CA 1
ATOM 1006 C C . VAL A 1 133 ? -2.653 5.178 -2.285 1.00 91.50 133 VAL A C 1
ATOM 1008 O O . VAL A 1 133 ? -3.069 6.221 -2.786 1.00 91.50 133 VAL A O 1
ATOM 1011 N N . ALA A 1 134 ? -1.459 5.096 -1.700 1.00 90.00 134 ALA A N 1
ATOM 1012 C CA . ALA A 1 134 ? -0.525 6.219 -1.684 1.00 90.00 134 ALA A CA 1
ATOM 1013 C C . ALA A 1 134 ? 0.914 5.772 -1.907 1.00 90.00 134 ALA A C 1
ATOM 1015 O O . ALA A 1 134 ? 1.445 4.967 -1.144 1.00 90.00 134 ALA A O 1
ATOM 1016 N N . GLU A 1 135 ? 1.548 6.309 -2.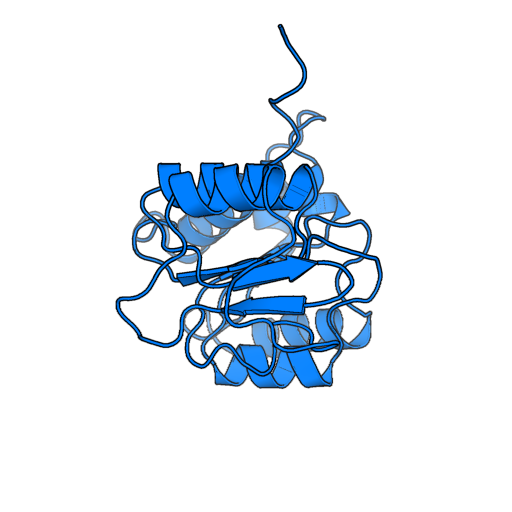948 1.00 86.38 135 GLU A N 1
ATOM 1017 C CA . GLU A 1 135 ? 2.913 5.925 -3.301 1.00 86.38 135 GLU A CA 1
ATOM 1018 C C . GLU A 1 135 ? 3.936 6.534 -2.336 1.00 86.38 135 GLU A C 1
ATOM 1020 O O . GLU A 1 135 ? 4.106 7.752 -2.283 1.00 86.38 135 GLU A O 1
ATOM 1025 N N . GLY A 1 136 ? 4.660 5.678 -1.614 1.00 80.00 136 GLY A N 1
ATOM 1026 C CA . GLY A 1 136 ? 5.824 6.087 -0.831 1.00 80.00 136 GLY A CA 1
ATOM 1027 C C . GLY A 1 136 ? 7.098 6.145 -1.677 1.00 80.00 136 GLY A C 1
ATOM 1028 O O . GLY A 1 136 ? 7.934 7.025 -1.479 1.00 80.00 136 GLY A O 1
ATOM 1029 N N . SER A 1 137 ? 7.256 5.249 -2.658 1.00 79.56 137 SER A N 1
ATOM 1030 C CA . SER A 1 137 ? 8.373 5.285 -3.613 1.00 79.56 137 SER A CA 1
ATOM 1031 C C . SER A 1 137 ? 8.129 6.267 -4.767 1.00 79.56 137 SER A C 1
ATOM 1033 O O . SER A 1 137 ? 7.005 6.673 -5.058 1.00 79.56 137 SER A O 1
ATOM 1035 N N . ASN A 1 138 ? 9.197 6.646 -5.477 1.00 80.06 138 ASN A N 1
ATOM 1036 C CA . ASN A 1 138 ? 9.070 7.441 -6.698 1.00 80.06 138 ASN A CA 1
ATOM 1037 C C . ASN A 1 138 ? 8.473 6.572 -7.821 1.00 80.06 138 ASN A C 1
ATOM 1039 O O . ASN A 1 138 ? 9.177 5.712 -8.349 1.00 80.06 138 ASN A O 1
ATOM 1043 N N . MET A 1 139 ? 7.195 6.796 -8.157 1.00 82.06 139 MET A N 1
ATOM 1044 C CA . MET A 1 139 ? 6.417 6.000 -9.124 1.00 82.06 139 MET A CA 1
ATOM 1045 C C . MET A 1 139 ? 6.319 4.517 -8.725 1.00 82.06 139 MET A C 1
ATOM 1047 O O . MET A 1 139 ? 6.789 3.644 -9.448 1.00 82.06 139 MET A O 1
ATOM 1051 N N . GLY A 1 140 ? 5.779 4.217 -7.541 1.00 84.00 140 GLY A N 1
ATOM 1052 C CA . GLY A 1 140 ? 5.582 2.834 -7.083 1.00 84.00 140 GLY A CA 1
ATOM 1053 C C . GLY A 1 140 ? 4.579 2.042 -7.929 1.00 84.00 140 GLY A C 1
ATOM 1054 O O . GLY A 1 140 ? 4.745 0.844 -8.146 1.00 84.00 140 GLY A O 1
ATOM 1055 N N . CYS A 1 141 ? 3.575 2.714 -8.473 1.00 89.69 141 CYS A N 1
ATOM 1056 C CA . CYS A 1 141 ? 2.603 2.161 -9.395 1.00 89.69 141 CYS A CA 1
ATOM 1057 C C . CYS A 1 141 ? 3.057 2.338 -10.845 1.00 89.69 141 CYS A C 1
ATOM 1059 O O . CYS A 1 141 ? 3.603 3.366 -11.243 1.00 89.69 141 CYS A O 1
ATOM 1061 N N . THR A 1 142 ? 2.754 1.331 -11.656 1.00 91.62 142 THR A N 1
ATOM 1062 C CA . THR A 1 142 ? 2.766 1.453 -13.117 1.00 91.62 142 THR A CA 1
ATOM 1063 C C . THR A 1 142 ? 1.705 2.455 -13.591 1.00 91.62 142 THR A C 1
ATOM 1065 O O . THR A 1 142 ? 0.721 2.716 -12.889 1.00 91.62 142 THR A O 1
ATOM 1068 N N . ALA A 1 143 ? 1.876 3.008 -14.795 1.00 90.19 143 ALA A N 1
ATOM 1069 C CA . ALA A 1 143 ? 0.897 3.928 -15.381 1.00 90.19 143 ALA A CA 1
ATOM 1070 C C . ALA A 1 143 ? -0.477 3.259 -15.542 1.00 90.19 143 ALA A C 1
ATOM 1072 O O . ALA A 1 143 ? -1.509 3.884 -15.301 1.00 90.19 143 ALA A O 1
ATOM 1073 N N . GLU A 1 144 ? -0.478 1.970 -15.875 1.00 92.19 144 GLU A N 1
ATOM 1074 C CA . GLU A 1 144 ? -1.669 1.140 -15.994 1.00 92.19 144 GLU A CA 1
ATOM 1075 C C . GLU A 1 144 ? -2.386 1.004 -14.644 1.00 92.19 144 GLU A C 1
ATOM 1077 O O . GLU A 1 144 ? -3.596 1.206 -14.571 1.00 92.19 144 GLU A O 1
ATOM 1082 N N . ALA A 1 145 ? -1.652 0.734 -13.558 1.00 91.88 145 ALA A N 1
ATOM 1083 C CA . ALA A 1 145 ? -2.229 0.663 -12.215 1.00 91.88 145 ALA A CA 1
ATOM 1084 C C . ALA A 1 145 ? -2.834 2.002 -11.766 1.00 91.88 145 ALA A C 1
ATOM 1086 O O . ALA A 1 145 ? -3.962 2.040 -11.277 1.00 91.88 145 ALA A O 1
ATOM 1087 N N . ALA A 1 146 ? -2.115 3.111 -11.972 1.00 89.31 146 ALA A N 1
ATOM 1088 C CA . ALA A 1 146 ? -2.615 4.443 -11.635 1.00 89.31 146 ALA A CA 1
ATOM 1089 C C . ALA A 1 146 ? -3.884 4.796 -12.433 1.00 89.31 146 ALA A C 1
ATOM 1091 O O . ALA A 1 146 ? -4.852 5.312 -11.870 1.00 89.31 146 ALA A O 1
ATOM 1092 N N . ALA A 1 147 ? -3.911 4.467 -13.729 1.00 90.56 147 ALA A N 1
ATOM 1093 C CA . ALA A 1 147 ? -5.076 4.675 -14.583 1.00 90.56 147 ALA A CA 1
ATOM 1094 C C . ALA A 1 147 ? -6.279 3.825 -14.148 1.00 90.56 147 ALA A C 1
ATOM 1096 O O . ALA A 1 147 ? -7.411 4.308 -14.209 1.00 90.56 147 ALA A O 1
ATOM 1097 N N . LEU A 1 148 ? -6.053 2.593 -13.679 1.00 92.50 148 LEU A N 1
ATOM 1098 C CA . LEU A 1 148 ? -7.110 1.733 -13.145 1.00 92.50 148 LEU A CA 1
ATOM 1099 C C . LEU A 1 148 ? -7.721 2.311 -11.869 1.00 92.50 148 LEU A C 1
ATOM 1101 O O . LEU A 1 148 ? -8.944 2.418 -11.797 1.00 92.50 148 LEU A O 1
ATOM 1105 N N . PHE A 1 149 ? -6.907 2.746 -10.903 1.00 91.12 149 PHE A N 1
ATOM 1106 C CA . PHE A 1 149 ? -7.427 3.362 -9.677 1.00 91.12 149 PHE A CA 1
ATOM 1107 C C . PHE A 1 149 ? -8.235 4.629 -9.972 1.00 91.12 149 PHE A C 1
ATOM 1109 O O . PHE A 1 149 ? -9.332 4.798 -9.443 1.00 91.12 149 PHE A O 1
ATOM 1116 N N . GLU A 1 150 ? -7.748 5.484 -10.872 1.00 88.06 150 GLU A N 1
ATOM 1117 C CA . GLU A 1 150 ? -8.455 6.708 -11.255 1.00 88.06 150 GLU A CA 1
ATOM 1118 C C . GLU A 1 150 ? -9.743 6.421 -12.044 1.00 88.06 150 GLU A C 1
ATOM 1120 O O . GLU A 1 150 ? -10.772 7.066 -11.831 1.00 88.06 150 GLU A O 1
ATOM 1125 N N . SER A 1 151 ? -9.725 5.423 -12.929 1.00 88.12 151 SER A N 1
ATOM 1126 C CA . SER A 1 151 ? -10.925 4.990 -13.654 1.00 88.12 151 SER A CA 1
ATOM 1127 C C . SER A 1 151 ? -11.960 4.393 -12.703 1.00 88.12 151 SER A C 1
ATOM 1129 O O . SER A 1 151 ? -13.148 4.685 -12.835 1.00 88.12 151 SER A O 1
ATOM 1131 N N . HIS A 1 152 ? -11.520 3.609 -11.714 1.00 90.88 152 HIS A N 1
ATOM 1132 C CA . HIS A 1 152 ? -12.382 3.058 -10.672 1.00 90.88 152 HIS A CA 1
ATOM 1133 C C . HIS A 1 152 ? -13.006 4.165 -9.816 1.00 90.88 152 HIS A C 1
ATOM 1135 O O . HIS A 1 152 ? -14.200 4.124 -9.527 1.00 90.88 152 HIS A O 1
ATOM 1141 N N . ARG A 1 153 ? -12.224 5.194 -9.462 1.00 87.75 153 ARG A N 1
ATOM 1142 C CA . ARG A 1 153 ? -12.710 6.379 -8.745 1.00 87.75 153 ARG A CA 1
ATOM 1143 C C . ARG A 1 153 ? -13.821 7.101 -9.501 1.00 87.75 153 ARG A C 1
ATOM 1145 O O . ARG A 1 153 ? -14.798 7.507 -8.890 1.00 87.75 153 ARG A O 1
ATOM 1152 N N . LYS A 1 154 ? -13.675 7.262 -10.820 1.00 86.38 154 LYS A N 1
ATOM 1153 C CA . LYS A 1 154 ? -14.654 7.958 -11.674 1.00 86.38 154 LYS A CA 1
ATOM 1154 C C . LYS A 1 154 ? -15.928 7.154 -11.913 1.00 86.38 154 LYS A C 1
ATOM 1156 O O . LYS A 1 154 ? -16.992 7.745 -12.068 1.00 86.38 154 LYS A O 1
ATOM 1161 N N . SER A 1 155 ? -15.823 5.828 -11.981 1.00 86.69 155 SER A N 1
ATOM 1162 C CA . SER A 1 155 ? -16.962 4.942 -12.249 1.00 86.69 155 SER A CA 1
ATOM 1163 C C . SER A 1 155 ? -17.775 4.579 -11.004 1.00 86.69 155 SER A C 1
ATOM 1165 O O . SER A 1 155 ? -18.877 4.052 -11.142 1.00 86.69 155 SER A O 1
ATOM 1167 N N . HIS A 1 156 ? -17.275 4.881 -9.802 1.00 82.50 156 HIS A N 1
ATOM 1168 C CA . HIS A 1 156 ? -17.934 4.565 -8.537 1.00 82.50 156 HIS A CA 1
ATOM 1169 C C . HIS A 1 156 ? -18.204 5.825 -7.713 1.00 82.50 156 HIS A C 1
ATOM 1171 O O . HIS A 1 156 ? -17.411 6.760 -7.675 1.00 82.50 156 HIS A O 1
ATOM 1177 N N . HIS A 1 157 ? -19.325 5.839 -6.995 1.00 69.94 157 HIS A N 1
ATOM 1178 C CA . HIS A 1 157 ? -19.614 6.898 -6.030 1.00 69.94 157 HIS A CA 1
ATOM 1179 C C . HIS A 1 157 ? -18.755 6.751 -4.767 1.00 69.94 157 HIS A C 1
ATOM 1181 O O . HIS A 1 157 ? -18.221 5.675 -4.486 1.00 69.94 157 HIS A O 1
ATOM 1187 N N . HIS A 1 158 ? -18.657 7.845 -4.002 1.00 64.81 158 HIS A N 1
ATOM 1188 C CA . HIS A 1 158 ? -17.715 8.058 -2.897 1.00 64.81 158 HIS A CA 1
ATOM 1189 C C . HIS A 1 158 ? -17.450 6.845 -1.994 1.00 64.81 158 HIS A C 1
ATOM 1191 O O . HIS A 1 158 ? -16.312 6.686 -1.557 1.00 64.81 158 HIS A O 1
ATOM 1197 N N . ASP A 1 159 ? -18.441 5.992 -1.718 1.00 67.75 159 ASP A N 1
ATOM 1198 C CA . ASP A 1 159 ? -18.298 4.907 -0.745 1.00 67.75 159 ASP A CA 1
ATOM 1199 C C . ASP A 1 159 ? -17.582 3.638 -1.211 1.00 67.75 159 ASP A C 1
ATOM 1201 O O . ASP A 1 159 ? -16.999 2.928 -0.381 1.00 67.75 159 ASP A O 1
ATOM 1205 N N . ASN A 1 160 ? -17.538 3.424 -2.527 1.00 77.38 160 ASN A N 1
ATOM 1206 C CA . ASN A 1 160 ? -16.880 2.279 -3.160 1.00 77.38 160 ASN A CA 1
ATOM 1207 C C . ASN A 1 160 ? -15.730 2.692 -4.089 1.00 77.38 160 ASN A C 1
ATOM 1209 O O . ASN A 1 160 ? -15.095 1.838 -4.694 1.00 77.38 160 ASN A O 1
ATOM 1213 N N . ALA A 1 161 ? -15.458 3.991 -4.223 1.00 86.12 161 ALA A N 1
ATOM 1214 C CA . ALA A 1 161 ? -14.352 4.494 -5.026 1.00 86.12 161 ALA A CA 1
ATOM 1215 C C . ALA A 1 161 ? -12.991 4.173 -4.386 1.00 86.12 161 ALA A C 1
ATOM 1217 O O . ALA A 1 161 ? -12.838 4.250 -3.165 1.00 86.12 161 ALA A O 1
ATOM 1218 N N . VAL A 1 162 ? -11.990 3.889 -5.226 1.00 90.12 162 VAL A N 1
ATOM 1219 C CA . VAL A 1 162 ? -10.588 3.813 -4.797 1.00 90.12 162 VAL A CA 1
ATOM 1220 C C . VAL A 1 162 ? -9.962 5.184 -4.970 1.00 90.12 162 VAL A C 1
ATOM 1222 O O . VAL A 1 162 ? -10.145 5.840 -5.991 1.00 90.12 162 VAL A O 1
ATOM 1225 N N . TRP A 1 163 ? -9.224 5.621 -3.966 1.00 89.06 163 TRP A N 1
ATOM 1226 C CA . TRP A 1 163 ? -8.593 6.923 -3.920 1.00 89.06 163 TRP A CA 1
ATOM 1227 C C . TRP A 1 163 ? -7.086 6.770 -4.043 1.00 89.06 163 TRP A C 1
ATOM 1229 O O . TRP A 1 163 ? -6.464 6.070 -3.248 1.00 89.06 163 TRP A O 1
ATOM 1239 N N . PHE A 1 164 ? -6.501 7.422 -5.044 1.00 88.81 164 PHE A N 1
ATOM 1240 C CA . PHE A 1 164 ? -5.092 7.270 -5.385 1.00 88.81 164 PHE A CA 1
ATOM 1241 C C . PHE A 1 164 ? -4.311 8.566 -5.152 1.00 88.81 164 PHE A C 1
ATOM 1243 O O . PHE A 1 164 ? -4.693 9.632 -5.632 1.00 88.81 164 PHE A O 1
ATOM 1250 N N . ALA A 1 165 ? -3.193 8.457 -4.434 1.00 85.94 165 ALA A N 1
ATOM 1251 C CA . ALA A 1 165 ? -2.233 9.526 -4.207 1.00 85.94 165 ALA A CA 1
ATOM 1252 C C . ALA A 1 165 ? -0.925 9.242 -4.963 1.00 85.94 165 ALA A C 1
ATOM 1254 O O . ALA A 1 165 ? -0.178 8.341 -4.563 1.00 85.94 165 ALA A O 1
ATOM 1255 N N . PRO A 1 166 ? -0.593 10.021 -6.008 1.00 80.69 166 PRO A N 1
ATOM 1256 C CA . PRO A 1 166 ? 0.689 9.877 -6.682 1.00 80.69 166 PRO A CA 1
ATOM 1257 C C . PRO A 1 166 ? 1.831 10.316 -5.759 1.00 80.69 166 PRO A C 1
ATOM 1259 O O . PRO A 1 166 ? 1.678 11.260 -4.982 1.00 80.69 166 PRO A O 1
ATOM 1262 N N . GLY A 1 167 ? 3.013 9.716 -5.893 1.00 70.69 167 GLY A N 1
ATOM 1263 C CA . GLY A 1 167 ? 4.138 9.903 -4.968 1.00 70.69 167 GLY A CA 1
ATOM 1264 C C . GLY A 1 167 ? 4.648 11.339 -4.889 1.00 70.69 167 GLY A C 1
ATOM 1265 O O . GLY A 1 167 ? 5.146 11.775 -3.856 1.00 70.69 167 GLY A O 1
ATOM 1266 N N . LYS A 1 168 ? 4.464 12.131 -5.954 1.00 70.00 168 LYS A N 1
ATOM 1267 C CA . LYS A 1 168 ? 4.753 13.575 -5.928 1.00 70.00 168 LYS A CA 1
ATOM 1268 C C . LYS A 1 168 ? 3.830 14.348 -4.994 1.00 70.00 168 LYS A C 1
ATOM 1270 O O . LYS A 1 168 ? 4.294 15.299 -4.377 1.00 70.00 168 LYS A O 1
ATOM 1275 N N . ALA A 1 169 ? 2.553 13.968 -4.936 1.00 67.31 169 ALA A N 1
ATOM 1276 C CA . ALA A 1 169 ? 1.624 14.510 -3.962 1.00 67.31 169 ALA A CA 1
ATOM 1277 C C . ALA A 1 169 ? 1.968 13.903 -2.605 1.00 67.31 169 ALA A C 1
ATOM 1279 O O . ALA A 1 169 ? 2.418 14.640 -1.746 1.00 67.31 169 ALA A O 1
ATOM 1280 N N . ALA A 1 170 ? 1.898 12.577 -2.465 1.00 64.31 170 ALA A N 1
ATOM 1281 C CA . ALA A 1 170 ? 2.024 11.832 -1.211 1.00 64.31 170 ALA A CA 1
ATOM 1282 C C . ALA A 1 170 ? 3.344 12.040 -0.435 1.00 64.31 170 ALA A C 1
ATOM 1284 O O . ALA A 1 170 ? 3.363 11.839 0.771 1.00 64.31 170 ALA A O 1
ATOM 1285 N N . ASN A 1 171 ? 4.425 12.502 -1.072 1.00 62.03 171 ASN A N 1
ATOM 1286 C CA . ASN A 1 171 ? 5.699 12.827 -0.410 1.00 62.03 171 ASN A CA 1
ATOM 1287 C C . ASN A 1 171 ? 5.966 14.346 -0.282 1.00 62.03 171 ASN A C 1
ATOM 1289 O O . ASN A 1 171 ? 7.101 14.761 -0.048 1.00 62.03 171 ASN A O 1
ATOM 1293 N N . ALA A 1 172 ? 4.962 15.207 -0.489 1.00 59.09 172 ALA A N 1
ATOM 1294 C CA . ALA A 1 172 ? 5.122 16.667 -0.499 1.00 59.09 172 ALA A CA 1
ATOM 1295 C C . ALA A 1 172 ? 5.096 17.346 0.886 1.00 59.09 172 ALA A C 1
ATOM 1297 O O . ALA A 1 172 ? 5.246 18.571 0.952 1.00 59.09 172 ALA A O 1
ATOM 1298 N N . GLY A 1 173 ? 4.930 16.601 1.982 1.00 51.78 173 GLY A N 1
ATOM 1299 C CA . GLY A 1 173 ? 4.782 17.157 3.337 1.00 51.78 173 GLY A CA 1
ATOM 1300 C C . GLY A 1 173 ? 5.988 17.968 3.792 1.00 51.78 173 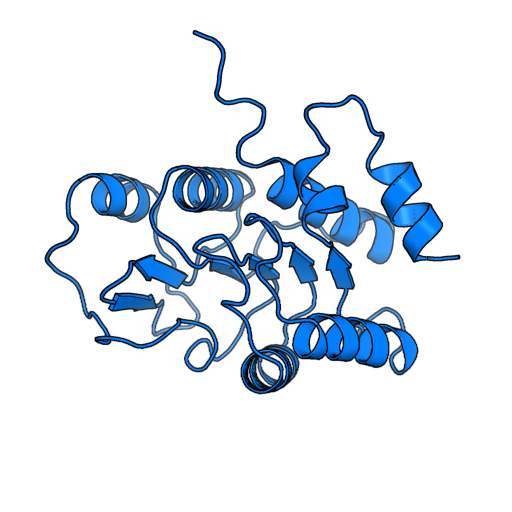GLY A C 1
ATOM 1301 O O . GLY A 1 173 ? 5.829 19.020 4.410 1.00 51.78 173 GLY A O 1
ATOM 1302 N N . GLY A 1 174 ? 7.186 17.579 3.358 1.00 43.72 174 GLY A N 1
ATOM 1303 C CA . GLY A 1 174 ? 8.421 18.326 3.597 1.00 43.72 174 GLY A CA 1
ATOM 1304 C C . GLY A 1 174 ? 8.528 19.700 2.911 1.00 43.72 174 GLY A C 1
ATOM 1305 O O . GLY A 1 174 ? 9.472 20.433 3.199 1.00 43.72 174 GLY A O 1
ATOM 1306 N N . ARG A 1 175 ? 7.610 20.087 2.007 1.00 39.19 175 ARG A N 1
ATOM 1307 C CA . ARG A 1 175 ? 7.675 21.361 1.249 1.00 39.19 175 ARG A CA 1
ATOM 1308 C C . ARG A 1 175 ? 6.486 22.300 1.474 1.00 39.19 175 ARG A C 1
ATOM 1310 O O . ARG A 1 175 ? 6.132 23.061 0.579 1.00 39.19 175 ARG A O 1
ATOM 1317 N N . GLY A 1 176 ? 5.858 22.266 2.650 1.00 39.59 176 GLY A N 1
ATOM 1318 C CA . GLY A 1 176 ? 4.833 23.254 3.024 1.00 39.59 176 GLY A CA 1
ATOM 1319 C C . GLY A 1 176 ? 3.558 23.223 2.168 1.00 39.59 176 GLY A C 1
ATOM 1320 O O . GLY A 1 176 ? 2.749 24.148 2.236 1.00 39.59 176 GLY A O 1
ATOM 1321 N N . CYS A 1 177 ? 3.352 22.173 1.366 1.00 44.72 177 CYS A N 1
ATOM 1322 C CA . CYS A 1 177 ? 2.119 21.977 0.619 1.00 44.72 177 CYS A CA 1
ATOM 1323 C C . CYS A 1 177 ? 1.014 21.550 1.591 1.00 44.72 177 CYS A C 1
ATOM 1325 O O . CYS A 1 177 ? 1.052 20.458 2.151 1.00 44.72 177 CYS A O 1
ATOM 1327 N N . GLN A 1 178 ? 0.012 22.409 1.787 1.00 51.50 178 GLN A N 1
ATOM 1328 C CA . GLN A 1 178 ? -1.222 22.036 2.472 1.00 51.50 178 GLN A CA 1
ATOM 1329 C C . GLN A 1 178 ? -1.901 20.906 1.687 1.00 51.50 178 GLN A C 1
ATOM 1331 O O . GLN A 1 178 ? -2.519 21.136 0.647 1.00 51.50 178 GLN A O 1
ATOM 1336 N N . TRP A 1 179 ? -1.776 19.679 2.188 1.00 53.56 179 TRP A N 1
ATOM 1337 C CA . TRP A 1 179 ? -2.396 18.458 1.665 1.00 53.56 179 TRP A CA 1
ATOM 1338 C C . TRP A 1 179 ? -3.874 18.623 1.307 1.00 53.56 179 TRP A C 1
ATOM 1340 O O . TRP A 1 179 ? -4.351 18.059 0.326 1.00 53.56 179 TRP A O 1
ATOM 1350 N N . THR A 1 180 ? -4.575 19.462 2.064 1.00 53.97 180 THR A N 1
ATOM 1351 C CA . THR A 1 180 ? -5.971 19.850 1.857 1.00 53.97 180 TH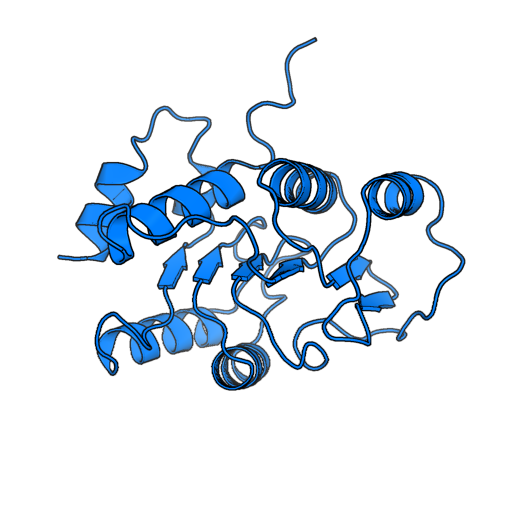R A CA 1
ATOM 1352 C C . THR A 1 180 ? -6.236 20.458 0.484 1.00 53.97 180 THR A C 1
ATOM 1354 O O . THR A 1 180 ? -7.270 20.155 -0.105 1.00 53.97 180 THR A O 1
ATOM 1357 N N . ARG A 1 181 ? -5.321 21.262 -0.070 1.00 54.41 181 ARG A N 1
ATOM 1358 C CA . ARG A 1 181 ? -5.477 21.840 -1.413 1.00 54.41 181 ARG A CA 1
ATOM 1359 C C . ARG A 1 181 ? -5.301 20.790 -2.509 1.00 54.41 181 ARG A C 1
ATOM 1361 O O . ARG A 1 181 ? -6.141 20.716 -3.393 1.00 54.41 181 ARG A O 1
ATOM 1368 N N . ALA A 1 182 ? -4.282 19.935 -2.407 1.00 58.03 182 ALA A N 1
ATOM 1369 C CA . ALA A 1 182 ? -4.065 18.846 -3.364 1.00 58.03 182 ALA A CA 1
ATOM 1370 C C . ALA A 1 182 ? -5.224 17.833 -3.356 1.00 58.03 182 ALA A C 1
ATOM 1372 O O . ALA A 1 182 ? -5.662 17.390 -4.411 1.00 58.03 182 ALA A O 1
ATOM 1373 N N . ILE A 1 183 ? -5.749 17.500 -2.170 1.00 62.34 183 ILE A N 1
ATOM 1374 C CA . ILE A 1 183 ? -6.930 16.634 -2.024 1.00 62.34 183 ILE A CA 1
ATOM 1375 C C . ILE A 1 183 ? -8.172 17.310 -2.619 1.00 62.34 183 ILE A C 1
ATOM 1377 O O . ILE A 1 183 ? -8.946 16.646 -3.294 1.00 62.34 183 ILE A O 1
ATOM 1381 N N . SER A 1 184 ? -8.343 18.623 -2.427 1.00 58.81 184 SER A N 1
ATOM 1382 C CA . SER A 1 184 ? -9.481 19.364 -2.992 1.00 58.81 184 SER A CA 1
ATOM 1383 C C . SER A 1 184 ? -9.404 19.490 -4.522 1.00 58.81 184 SER A C 1
ATOM 1385 O O . SER A 1 184 ? -10.426 19.392 -5.188 1.00 58.81 184 SER A O 1
ATOM 1387 N N . GLU A 1 185 ? -8.207 19.671 -5.093 1.00 56.84 185 GLU A N 1
ATOM 1388 C CA . GLU A 1 185 ? -7.978 19.761 -6.547 1.00 56.84 185 GLU A CA 1
ATOM 1389 C C . GLU A 1 185 ? -8.115 18.401 -7.259 1.00 56.84 185 GLU A C 1
ATOM 1391 O O . GLU A 1 185 ? -8.562 18.360 -8.399 1.00 56.84 185 GLU A O 1
ATOM 1396 N N . LEU A 1 186 ? -7.804 17.282 -6.589 1.00 53.28 186 LEU A N 1
ATOM 1397 C CA . LEU A 1 186 ? -8.067 15.919 -7.090 1.00 53.28 186 LEU A CA 1
ATOM 1398 C C . LEU A 1 186 ? -9.569 15.566 -7.148 1.00 53.28 186 LEU A C 1
ATOM 1400 O O . LEU A 1 186 ? -9.940 14.532 -7.711 1.00 53.28 186 LEU A O 1
ATOM 1404 N N . LEU A 1 187 ? -10.422 16.399 -6.545 1.00 46.69 187 LEU A N 1
ATOM 1405 C CA . LEU A 1 187 ? -11.858 16.164 -6.388 1.00 46.69 187 LEU A CA 1
ATOM 1406 C C . LEU A 1 187 ? -12.773 17.152 -7.102 1.00 46.69 187 LEU A C 1
ATOM 1408 O O . LEU A 1 187 ? -13.986 16.938 -7.074 1.00 46.69 187 LEU A O 1
ATOM 1412 N N . ALA A 1 188 ? -12.209 18.184 -7.730 1.00 44.34 188 ALA A N 1
ATOM 1413 C CA . ALA A 1 188 ? -12.909 19.010 -8.711 1.00 44.34 188 ALA A CA 1
ATOM 1414 C C . ALA A 1 188 ? -13.012 18.273 -10.056 1.00 44.34 188 ALA A C 1
ATOM 1416 O O . ALA A 1 188 ? -14.060 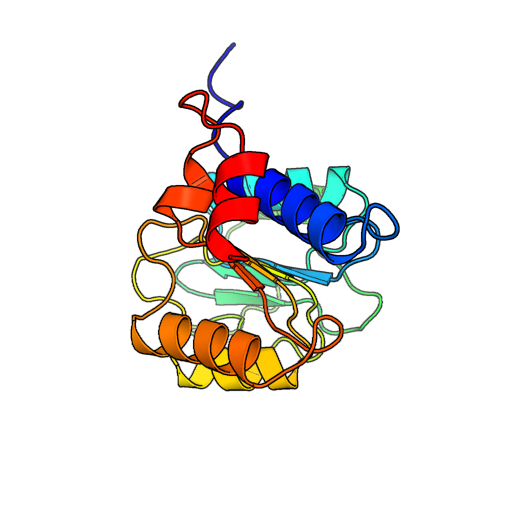18.432 -10.720 1.00 44.34 188 ALA A O 1
#

Sequence (188 aa):
MSDHQGCADYVEYVEQMIKHRSQGRESLEGKRVAISGSGNVATHAAIKVIQLGSMVISLSDSKSSLIATSEEASIGLDAVRQVMEIKAKRRQMPGTRPWKHVNRVDVVLPCATQNELSGEEAQVLIEAGCKYVAEGSNMGCTAEAAALFESHRKSHHHDNAVWFAPGKAANAGGRGCQWTRAISELLA

pLDDT: mean 76.78, std 15.68, range [32.16, 93.0]

Secondary structure (DSSP, 8-state):
----TTSSHHHHHHHHHHHHHHTTS--STT-EEEE---SHHHHHHHHHHHHTTPEEEEEE-SSEEEE--SSS----HHHHHHHHH-TT-S--EET--SGGG-SS-SEEE--SSTT-B-HHHHHHHHHTT--EEE--STT-B-HHHHHHHHHHHHHS-TTT--EEE-HHHHT-GGGT--HHHHHHHTT-

Foldseek 3Di:
DDDLPQLQLLLVLQQVLQCVLVVNPDGLAAFEEEEEELDPSRLSNLVVSVVRNYFDAWYYYQFFIDGQPDPPDGQDNVNSVVSVVPVDDDPGDTRDDCQLPQQAGAEYEQAHDAQQQELVSLVSNLNNQYAEYEYSDQRSHDPNSVVVLLVQQVVDPSPSHHYYHHNCLSSCPVPPDPSVVVSVVSVD

InterPro domains:
  IPR006095 Glutamate/phenylalanine/leucine/valine/L-tryptophan dehydrogenase [PR00082] (33-53)
  IPR006095 Glutamate/phenylalanine/leucine/valine/L-tryptophan dehydrogenase [PR00082] (170-181)
  IPR006096 Glutamate/phenylalanine/leucine/valine/L-tryptophan dehydrogenase, C-terminal [PF00208] (11-174)
  IPR006096 Glutamate/phenylalanine/leucine/valine/L-tryptophan dehydrogenase, C-terminal [SM00839] (8-187)
  IPR036291 NAD(P)-binding domain superfamily [SSF51735] (11-174)
  IPR050724 Glutamate/Leucine/Phenylalanine/Valine dehydrogenases [PTHR43571] (11-175)